Protein AF-A0A199VUZ3-F1 (afdb_monomer_lite)

InterPro domains:
  IPR000209 Peptidase S8/S53 domain [PF00082] (44-169)
  IPR023828 Peptidase S8, subtilisin, Ser-active site [PS00138] (108-118)
  IPR036852 Peptidase S8/S53 domain superfamily [G3DSA:3.40.50.200] (9-193)
  IPR036852 Peptidase S8/S53 domain superfamily [SSF52743] (38-178)
  IPR045051 Subtilisin-like protease [PTHR10795] (10-201)

pLDDT: mean 91.58, std 10.2, range [42.06, 98.75]

Radius of gyration: 22.86 Å; chains: 1; bounding box: 58×51×66 Å

Sequence (207 aa):
MNDLEQHVATTYVSFPATEISSQAAEDVLAYINSTKNPVATILPTITVTKYKPAPAVAYFSSRGPSSQTSNILKPDIAAPGVNILASWIPTSEVPVGQKPSQFNLVSGTSMACPHVAGVAATIKAWNPTWTPAAIRSAIMTSATQVNNDKDPLKTDSGSEATPYDYGAGEVNPNSALQPGLVYELGPSDYIQFLCHYGYDSYPRFVA

Organism: Ananas comosus (NCBI:txid4615)

Secondary structure (DSSP, 8-state):
--TTGGGSPPP-SSS------HHHHHHHHHHHHH-SS----PPPP---TT-SS-SEE-TTS--SS-SS-TTS-S---B---SSEEEE-PPPS-S-TTPPPPSEEEE-SHHHHHHHHHHHHHHHHHH-TT--HHHHHHHHHHT-B-B-TTSSBPEETTSPBP-HHHHTT-B--HHHHT--S------HHHHHHHHHHTT--SS-----

Structure (mmCIF, N/CA/C/O backbone):
data_AF-A0A199VUZ3-F1
#
_entry.id   AF-A0A199VUZ3-F1
#
loop_
_atom_site.group_PDB
_atom_site.id
_atom_site.type_symbol
_atom_site.label_atom_id
_atom_site.label_alt_id
_atom_site.label_comp_id
_atom_site.label_asym_id
_atom_site.label_entity_id
_atom_site.label_seq_id
_atom_site.pdbx_PDB_ins_code
_atom_site.Cartn_x
_atom_site.Cartn_y
_atom_site.Cartn_z
_atom_site.occupancy
_atom_site.B_iso_or_equiv
_atom_site.auth_seq_id
_atom_site.auth_comp_id
_atom_site.auth_asym_id
_atom_site.auth_atom_id
_atom_site.pdbx_PDB_model_num
ATOM 1 N N . MET A 1 1 ? -16.739 11.885 10.822 1.00 58.00 1 MET A N 1
ATOM 2 C CA . MET A 1 1 ? -16.206 10.596 10.362 1.00 58.00 1 MET A CA 1
ATOM 3 C C . MET A 1 1 ? -17.247 9.946 9.483 1.00 58.00 1 MET A C 1
ATOM 5 O O . MET A 1 1 ? -18.432 10.118 9.757 1.00 58.00 1 MET A O 1
ATOM 9 N N . ASN A 1 2 ? -16.819 9.325 8.390 1.00 68.75 2 ASN A N 1
ATOM 10 C CA . ASN A 1 2 ? -17.686 8.573 7.483 1.00 68.75 2 ASN A CA 1
ATOM 11 C C . ASN A 1 2 ? -17.366 7.072 7.599 1.00 68.75 2 ASN A C 1
ATOM 13 O O . ASN A 1 2 ? -16.334 6.698 8.150 1.00 68.75 2 ASN A O 1
ATOM 17 N N . ASP A 1 3 ? -18.226 6.212 7.057 1.00 81.38 3 ASP A N 1
ATOM 18 C CA . ASP A 1 3 ? -18.057 4.752 7.146 1.00 81.38 3 ASP A CA 1
ATOM 19 C C . ASP A 1 3 ? -16.778 4.231 6.452 1.00 81.38 3 ASP A C 1
ATOM 21 O O . ASP A 1 3 ? -16.405 3.078 6.643 1.00 81.38 3 ASP A O 1
ATOM 25 N N . LEU A 1 4 ? -16.079 5.065 5.672 1.00 79.19 4 LEU A N 1
ATOM 26 C CA . LEU A 1 4 ? -14.821 4.709 5.001 1.00 79.19 4 LEU A CA 1
ATOM 27 C C . LEU A 1 4 ? -13.626 4.725 5.966 1.00 79.19 4 LEU A C 1
ATOM 29 O O . LEU A 1 4 ? -12.647 4.006 5.772 1.00 79.19 4 LEU A O 1
ATOM 33 N N . GLU A 1 5 ? -13.708 5.524 7.031 1.00 80.38 5 GLU A N 1
ATOM 34 C CA . GLU A 1 5 ? -12.624 5.709 8.002 1.00 80.38 5 GLU A CA 1
ATOM 35 C C . GLU A 1 5 ? -12.507 4.540 8.989 1.00 80.38 5 GLU A C 1
ATOM 37 O O . GLU A 1 5 ? -11.434 4.317 9.542 1.00 80.38 5 GLU A O 1
ATOM 42 N N . GLN A 1 6 ? -13.555 3.719 9.127 1.00 77.19 6 GLN A N 1
ATOM 43 C CA . GLN A 1 6 ? -13.674 2.678 10.161 1.00 77.19 6 GLN A CA 1
ATOM 44 C C . GLN A 1 6 ? -12.565 1.605 10.142 1.00 77.19 6 GLN A C 1
ATOM 46 O O . GLN A 1 6 ? -12.388 0.862 11.108 1.00 77.19 6 GLN A O 1
ATOM 51 N N . HIS A 1 7 ? -11.842 1.466 9.027 1.00 81.44 7 HIS A N 1
ATOM 52 C CA . HIS A 1 7 ? -10.753 0.495 8.871 1.00 81.44 7 HIS A CA 1
ATOM 53 C C . HIS A 1 7 ? -9.372 1.082 9.186 1.00 81.44 7 HIS A C 1
ATOM 55 O O . HIS A 1 7 ? -8.388 0.341 9.250 1.00 81.44 7 HIS A O 1
ATOM 61 N N . VAL A 1 8 ? -9.285 2.395 9.392 1.00 88.06 8 VAL A N 1
ATOM 62 C CA . VAL A 1 8 ? -8.076 3.106 9.795 1.00 88.06 8 VAL A CA 1
ATOM 63 C C . VAL A 1 8 ? -8.108 3.283 11.308 1.00 88.06 8 VAL A C 1
ATOM 65 O O . VAL A 1 8 ? -9.080 3.759 11.877 1.00 88.06 8 VAL A O 1
ATOM 68 N N . ALA A 1 9 ? -7.042 2.875 11.985 1.00 86.88 9 ALA A N 1
ATOM 69 C CA . ALA A 1 9 ? -6.955 3.018 13.426 1.00 86.88 9 ALA A CA 1
ATOM 70 C C . ALA A 1 9 ? -6.756 4.491 13.815 1.00 86.88 9 ALA A C 1
ATOM 72 O O . ALA A 1 9 ? -5.762 5.113 13.433 1.00 86.88 9 ALA A O 1
ATOM 73 N N . THR A 1 10 ? -7.669 5.006 14.636 1.00 81.88 10 THR A N 1
ATOM 74 C CA . THR A 1 10 ? -7.570 6.324 15.271 1.00 81.88 10 THR A CA 1
ATOM 75 C C . THR A 1 10 ? -7.084 6.179 16.712 1.00 81.88 10 THR A C 1
ATOM 77 O O . THR A 1 10 ? -7.590 5.359 17.482 1.00 81.88 10 THR A O 1
ATOM 80 N N . THR A 1 11 ? -6.109 6.999 17.106 1.00 78.44 11 THR A N 1
ATOM 81 C CA . THR A 1 11 ? -5.604 7.033 18.485 1.00 78.44 11 THR A CA 1
ATOM 82 C C . THR A 1 11 ? -6.347 8.089 19.295 1.00 78.44 11 THR A C 1
ATOM 84 O O . THR A 1 11 ? -6.220 9.284 19.036 1.00 78.44 11 THR A O 1
ATOM 87 N N . TYR A 1 12 ? -7.063 7.653 20.331 1.00 80.19 12 TYR A N 1
ATOM 88 C CA . TYR A 1 12 ? -7.684 8.537 21.316 1.00 80.19 12 TYR A CA 1
ATOM 89 C C . TYR A 1 12 ? -6.86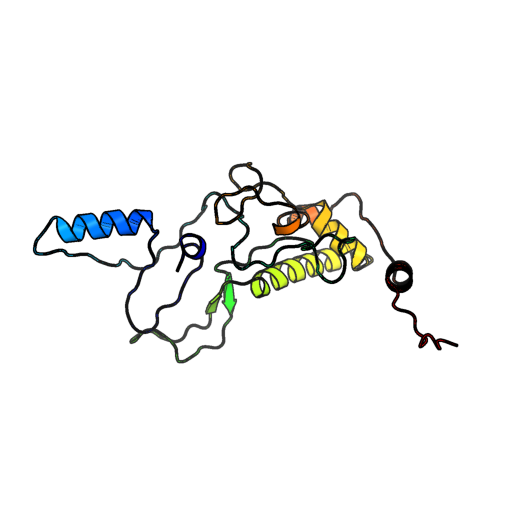7 8.539 22.609 1.00 80.19 12 TYR A C 1
ATOM 91 O O . TYR A 1 12 ? -6.722 7.517 23.276 1.00 80.19 12 TYR A O 1
ATOM 99 N N . VAL A 1 13 ? -6.305 9.700 22.951 1.00 77.44 13 VAL A N 1
ATOM 100 C CA . VAL A 1 13 ? -5.358 9.840 24.072 1.00 77.44 13 VAL A CA 1
ATOM 101 C C . VAL A 1 13 ? -6.075 10.124 25.398 1.00 77.44 13 VAL A C 1
ATOM 103 O O . VAL A 1 13 ? -5.629 9.700 26.460 1.00 77.44 13 VAL A O 1
ATOM 106 N N . SER A 1 14 ? -7.198 10.840 25.363 1.00 82.69 14 SER A N 1
ATOM 107 C CA . SER A 1 14 ? -7.802 11.423 26.569 1.00 82.69 14 SER A CA 1
ATOM 108 C C . SER A 1 14 ? -8.879 10.553 27.225 1.00 82.69 14 SER A C 1
ATOM 110 O O . SER A 1 14 ? -9.121 10.691 28.421 1.00 82.69 14 SER A O 1
ATOM 112 N N . PHE A 1 15 ? -9.543 9.680 26.464 1.00 85.69 15 PHE A N 1
ATOM 113 C CA . PHE A 1 15 ? -10.643 8.836 26.940 1.00 85.69 15 PHE A CA 1
ATOM 114 C C . PHE A 1 15 ? -10.823 7.600 26.041 1.00 85.69 15 PHE A C 1
ATOM 116 O O . PHE A 1 15 ? -10.447 7.649 24.868 1.00 85.69 15 PHE A O 1
ATOM 123 N N . PRO A 1 16 ? -11.410 6.500 26.555 1.00 87.56 16 PRO A N 1
ATOM 124 C CA . PRO A 1 16 ? -11.798 5.363 25.727 1.00 87.56 16 PRO A CA 1
ATOM 125 C C . PRO A 1 16 ? -12.853 5.772 24.697 1.00 87.56 16 PRO A C 1
ATOM 127 O O . PRO A 1 16 ? -13.885 6.338 25.056 1.00 87.56 16 PRO A O 1
ATOM 130 N N . ALA A 1 17 ? -12.607 5.456 23.430 1.00 89.25 17 ALA A N 1
ATOM 131 C CA . ALA A 1 17 ? -13.518 5.738 22.331 1.00 89.25 17 ALA A CA 1
ATOM 132 C C . ALA A 1 17 ? -13.494 4.596 21.312 1.00 89.25 17 ALA A C 1
ATOM 134 O O . ALA A 1 17 ? -12.529 3.837 21.227 1.00 89.25 17 ALA A O 1
ATOM 135 N N . THR A 1 18 ? -14.577 4.478 20.552 1.00 89.75 18 THR A N 1
ATOM 136 C CA . THR A 1 18 ? -14.705 3.551 19.431 1.00 89.75 18 THR A CA 1
ATOM 137 C C . THR A 1 18 ? -15.500 4.238 18.331 1.00 89.75 18 THR A C 1
ATOM 139 O O . THR A 1 18 ? -16.448 4.974 18.614 1.00 89.75 18 THR A O 1
ATOM 142 N N . GLU A 1 19 ? -15.081 4.030 17.090 1.00 88.81 19 GLU A N 1
ATOM 143 C CA . GLU A 1 19 ? -15.811 4.477 15.911 1.00 88.81 19 GLU A CA 1
ATOM 144 C C . GLU A 1 19 ? -16.738 3.348 15.452 1.00 88.81 19 GLU A C 1
ATOM 146 O O . GLU A 1 19 ? -16.360 2.175 15.467 1.00 88.81 19 GLU A O 1
ATOM 151 N N . ILE A 1 20 ? -17.964 3.702 15.075 1.00 90.00 20 ILE A N 1
ATOM 152 C CA . ILE A 1 20 ? -18.986 2.764 14.606 1.00 90.00 20 ILE A CA 1
ATOM 153 C C . ILE A 1 20 ? -19.537 3.248 13.267 1.00 90.00 20 ILE A C 1
ATOM 155 O O . ILE A 1 20 ? -19.542 4.450 12.998 1.00 90.00 20 ILE A O 1
ATOM 159 N N . SER A 1 21 ? -20.014 2.316 12.445 1.00 89.81 21 SER A N 1
ATOM 160 C CA . SER A 1 21 ? -20.659 2.650 11.176 1.00 89.81 21 SER A CA 1
ATOM 161 C C . SER A 1 21 ? -21.978 3.388 11.390 1.00 89.81 21 SER A C 1
ATOM 163 O O . SER A 1 21 ? -22.617 3.281 12.443 1.00 89.81 21 SER A O 1
ATOM 165 N N . SER A 1 22 ? -22.429 4.085 10.351 1.00 90.69 22 SER A N 1
ATOM 166 C CA . SER A 1 22 ? -23.717 4.780 10.334 1.00 90.69 22 SER A CA 1
ATOM 167 C C . SER A 1 22 ? -24.875 3.821 10.629 1.00 90.69 22 SER A C 1
ATOM 169 O O . SER A 1 22 ? -25.767 4.157 11.402 1.00 90.69 22 SER A O 1
ATOM 171 N N . GLN A 1 23 ? -24.812 2.588 10.113 1.00 90.62 23 GLN A N 1
ATOM 172 C CA . GLN A 1 23 ? -25.809 1.555 10.409 1.00 90.62 23 GLN A CA 1
ATOM 173 C C . GLN A 1 23 ? -25.810 1.146 11.889 1.00 90.62 23 GLN A C 1
ATOM 175 O O . GLN A 1 23 ? -26.868 1.052 12.505 1.00 90.62 23 GLN A O 1
ATOM 180 N N . ALA A 1 24 ? -24.632 0.930 12.480 1.00 93.12 24 ALA A N 1
ATOM 181 C CA . ALA A 1 24 ? -24.527 0.585 13.896 1.00 93.12 24 ALA A CA 1
ATOM 182 C C . ALA A 1 24 ? -24.964 1.750 14.803 1.00 93.12 24 ALA A C 1
ATOM 184 O O . ALA A 1 24 ? -25.476 1.527 15.899 1.00 93.12 24 ALA A O 1
ATOM 185 N N . ALA A 1 25 ? -24.795 2.998 14.354 1.00 93.81 25 ALA A N 1
ATOM 186 C CA . ALA A 1 25 ? -25.281 4.166 15.077 1.00 93.81 25 ALA A CA 1
ATOM 187 C C . ALA A 1 25 ? -26.816 4.180 15.186 1.00 93.81 25 ALA A C 1
ATOM 189 O O . ALA A 1 25 ? -27.336 4.529 16.247 1.00 93.81 25 ALA A O 1
ATOM 190 N N . GLU A 1 26 ? -27.542 3.754 14.147 1.00 95.81 26 GLU A N 1
ATOM 191 C CA . GLU A 1 26 ? -29.004 3.601 14.203 1.00 95.81 26 GLU A CA 1
ATOM 192 C C . GLU A 1 26 ? -29.424 2.582 15.272 1.00 95.81 26 GLU A C 1
ATOM 194 O O . GLU A 1 26 ? -30.307 2.873 16.084 1.00 95.81 26 GLU A O 1
ATOM 199 N N . ASP A 1 27 ? -28.738 1.437 15.340 1.00 96.44 27 ASP A N 1
ATOM 200 C CA . ASP A 1 27 ? -28.994 0.399 16.347 1.00 96.44 27 ASP A CA 1
ATOM 201 C C . ASP A 1 27 ? -28.732 0.910 17.772 1.00 96.44 27 ASP A C 1
ATOM 203 O O . ASP A 1 27 ? -29.519 0.673 18.694 1.00 96.44 27 ASP A O 1
ATOM 207 N N . VAL A 1 28 ? -27.645 1.666 17.963 1.00 96.31 28 VAL A N 1
ATOM 208 C CA . VAL A 1 28 ? -27.308 2.281 19.255 1.00 96.31 28 VAL A CA 1
ATOM 209 C C . VAL A 1 28 ? -28.356 3.320 19.661 1.00 96.31 28 VAL A C 1
ATOM 211 O O . VAL A 1 28 ? -28.785 3.333 20.817 1.00 96.31 28 VAL A O 1
ATOM 214 N N . LEU A 1 29 ? -28.812 4.167 18.735 1.00 96.69 29 LEU A N 1
ATOM 215 C CA . LEU A 1 29 ? -29.862 5.156 19.001 1.00 96.69 29 LEU A CA 1
ATOM 216 C C . LEU A 1 29 ? -31.201 4.487 19.337 1.00 96.69 29 LEU A C 1
ATOM 218 O O . LEU A 1 29 ? -31.898 4.925 20.258 1.00 96.69 29 LEU A O 1
ATOM 222 N N . ALA A 1 30 ? -31.550 3.404 18.642 1.00 97.56 30 ALA A N 1
ATOM 223 C CA . ALA A 1 30 ? -32.727 2.604 18.958 1.00 97.56 30 ALA A CA 1
ATOM 224 C C . ALA A 1 30 ? -32.626 1.987 20.364 1.00 97.56 30 ALA A C 1
ATOM 226 O O . ALA A 1 30 ? -33.577 2.075 21.146 1.00 97.56 30 ALA A O 1
ATOM 227 N N . TYR A 1 31 ? -31.460 1.441 20.729 1.00 97.50 31 TYR A N 1
ATOM 228 C CA . TYR A 1 31 ? -31.203 0.906 22.067 1.00 97.50 31 TYR A CA 1
ATOM 229 C C . TYR A 1 31 ? -31.347 1.975 23.158 1.00 97.50 31 TYR A C 1
ATOM 231 O O . TYR A 1 31 ? -32.053 1.739 24.142 1.00 97.50 31 TYR A O 1
ATOM 239 N N . ILE A 1 32 ? -30.762 3.162 22.968 1.00 97.50 32 ILE A N 1
ATOM 240 C CA . ILE A 1 32 ? -30.868 4.286 23.915 1.00 97.50 32 ILE A CA 1
ATOM 241 C C . ILE A 1 32 ? -32.335 4.648 24.184 1.00 97.50 32 ILE A C 1
ATOM 243 O O . ILE A 1 32 ? -32.705 4.884 25.331 1.00 97.50 32 ILE A O 1
ATOM 247 N N . ASN A 1 33 ? -33.186 4.632 23.155 1.00 97.69 33 ASN A N 1
ATOM 248 C CA . ASN A 1 33 ? -34.611 4.953 23.287 1.00 97.69 33 ASN A CA 1
ATOM 249 C C . ASN A 1 33 ? -35.463 3.802 23.854 1.00 97.69 33 ASN A C 1
ATOM 251 O O . ASN A 1 33 ? -36.608 4.023 24.249 1.00 97.69 33 ASN A O 1
ATOM 255 N N . SER A 1 34 ? -34.931 2.578 23.907 1.00 97.94 34 SER A N 1
ATOM 256 C CA . SER A 1 34 ? -35.669 1.387 24.353 1.00 97.94 34 SER A CA 1
ATOM 257 C C . SER A 1 34 ? -35.727 1.213 25.877 1.00 97.94 34 SER A C 1
ATOM 259 O O . SER A 1 34 ? -36.570 0.475 26.386 1.00 97.94 34 SER A O 1
ATOM 261 N N . THR A 1 35 ? -34.848 1.885 26.628 1.00 97.38 35 THR A N 1
ATOM 262 C CA . THR A 1 35 ? -34.727 1.743 28.085 1.00 97.38 35 THR A CA 1
ATOM 263 C C . THR A 1 35 ? -34.441 3.081 28.756 1.00 97.38 35 THR A C 1
ATOM 265 O O . THR A 1 35 ? -33.794 3.955 28.193 1.00 97.38 35 THR A O 1
ATOM 268 N N . LYS A 1 36 ? -34.889 3.244 30.005 1.00 97.31 36 LYS A N 1
ATOM 269 C CA . LYS A 1 36 ? -34.599 4.449 30.801 1.00 97.31 36 LYS A CA 1
ATOM 270 C C . LYS A 1 36 ? -33.162 4.496 31.331 1.00 97.31 36 LYS A C 1
ATOM 272 O O . LYS A 1 36 ? -32.710 5.567 31.714 1.00 97.31 36 LYS A O 1
ATOM 277 N N . ASN A 1 37 ? -32.471 3.355 31.373 1.00 97.38 37 ASN A N 1
ATOM 278 C CA . ASN A 1 37 ? -31.124 3.220 31.936 1.00 97.38 37 ASN A CA 1
ATOM 279 C C . ASN A 1 37 ? -30.189 2.517 30.934 1.00 97.38 37 ASN A C 1
ATOM 281 O O . ASN A 1 37 ? -29.813 1.365 31.169 1.00 97.38 37 ASN A O 1
ATOM 285 N N . PRO A 1 38 ? -29.852 3.146 29.794 1.00 96.75 38 PRO A N 1
ATOM 286 C CA . PRO A 1 38 ? -28.949 2.543 28.822 1.00 96.75 38 PRO A CA 1
ATOM 287 C C . PRO A 1 38 ? -27.534 2.442 29.403 1.00 96.75 38 PRO A C 1
ATOM 289 O O . PRO A 1 38 ? -26.980 3.415 29.912 1.00 96.75 38 PRO A O 1
ATOM 292 N N . VAL A 1 39 ? -26.942 1.252 29.313 1.00 96.94 39 VAL A N 1
ATOM 293 C CA . VAL A 1 39 ? -25.552 0.985 29.712 1.00 96.94 39 VAL A CA 1
ATOM 294 C C . VAL A 1 39 ? -24.832 0.307 28.552 1.00 96.94 39 VAL A C 1
ATOM 296 O O . VAL A 1 39 ? -25.412 -0.545 27.878 1.00 96.94 39 VAL A O 1
ATOM 299 N N . ALA A 1 40 ? -23.577 0.684 28.319 1.00 95.12 40 ALA A N 1
ATOM 300 C CA . ALA A 1 40 ? -22.698 0.083 27.322 1.00 95.12 40 ALA A CA 1
ATOM 301 C C . ALA A 1 40 ? -21.266 -0.010 27.866 1.00 95.12 40 ALA A C 1
ATOM 303 O O . ALA A 1 40 ? -20.910 0.646 28.846 1.00 95.12 40 ALA A O 1
ATOM 304 N N . THR A 1 41 ? -20.432 -0.838 27.244 1.00 95.25 41 THR A N 1
ATOM 305 C CA . THR A 1 41 ? -19.016 -0.989 27.600 1.00 95.25 41 THR A CA 1
ATOM 306 C C . THR A 1 41 ? -18.180 -0.989 26.330 1.00 95.25 41 THR A C 1
ATOM 308 O O . THR A 1 41 ? -18.452 -1.762 25.416 1.00 95.25 41 THR A O 1
ATOM 311 N N . ILE A 1 42 ? -17.157 -0.135 26.284 1.00 93.06 42 ILE A N 1
ATOM 312 C CA . ILE A 1 42 ? -16.152 -0.142 25.218 1.00 93.06 42 ILE A CA 1
ATOM 313 C C . ILE A 1 42 ? -15.069 -1.142 25.622 1.00 93.06 42 ILE A C 1
ATOM 315 O O . ILE A 1 42 ? -14.436 -0.991 26.668 1.00 93.06 42 ILE A O 1
ATOM 319 N N . LEU A 1 43 ? -14.891 -2.185 24.815 1.00 92.62 43 LEU A N 1
ATOM 320 C CA . LEU A 1 43 ? -13.887 -3.220 25.051 1.00 92.62 43 LEU A CA 1
ATOM 321 C C . LEU A 1 43 ? -12.512 -2.793 24.503 1.00 92.62 43 LEU A C 1
ATOM 323 O O . LEU A 1 43 ? -12.448 -1.940 23.616 1.00 92.62 43 LEU A O 1
ATOM 327 N N . PRO A 1 44 ? -11.406 -3.385 24.995 1.00 89.25 44 PRO A N 1
ATOM 328 C CA . PRO A 1 44 ? -10.081 -3.162 24.424 1.00 89.25 44 PRO A CA 1
ATOM 329 C C . PRO A 1 44 ? -10.015 -3.520 22.934 1.00 89.25 44 PRO A C 1
ATOM 331 O O . PRO A 1 44 ? -10.626 -4.498 22.499 1.00 89.25 44 PRO A O 1
ATOM 334 N N . THR A 1 45 ? -9.223 -2.764 22.169 1.00 88.25 45 THR A N 1
ATOM 335 C CA . THR A 1 45 ? -8.980 -3.025 20.744 1.00 88.25 45 THR A CA 1
ATOM 336 C C . THR A 1 45 ? -8.405 -4.424 20.527 1.00 88.25 45 THR A C 1
ATOM 338 O O . THR A 1 45 ? -7.460 -4.831 21.205 1.00 88.25 45 THR A O 1
ATOM 341 N N . ILE A 1 46 ? -8.945 -5.137 19.538 1.00 90.44 46 ILE A N 1
ATOM 342 C CA . ILE A 1 46 ? -8.444 -6.438 19.089 1.00 90.44 46 ILE A CA 1
ATOM 343 C C . ILE A 1 46 ? -7.974 -6.361 17.637 1.00 90.44 46 ILE A C 1
ATOM 345 O O . ILE A 1 46 ? -8.534 -5.627 16.825 1.00 90.44 46 ILE A O 1
ATOM 349 N N . THR A 1 47 ? -6.967 -7.159 17.291 1.00 90.19 47 THR A N 1
ATOM 350 C CA . THR A 1 47 ? -6.517 -7.294 15.902 1.00 90.19 47 THR A CA 1
ATOM 351 C C . THR A 1 47 ? -7.350 -8.345 15.182 1.00 90.19 47 THR A C 1
ATOM 353 O O . THR A 1 47 ? -7.342 -9.520 15.556 1.00 90.19 47 THR A O 1
ATOM 356 N N . VAL A 1 48 ? -8.017 -7.948 14.100 1.00 88.75 48 VAL A N 1
ATOM 357 C CA . VAL A 1 48 ? -8.702 -8.883 13.202 1.00 88.75 48 VAL A CA 1
ATOM 358 C C . VAL A 1 48 ? -7.701 -9.409 12.178 1.00 88.75 48 VAL A C 1
ATOM 360 O O . VAL A 1 48 ? -7.227 -8.680 11.310 1.00 88.75 48 VAL A O 1
ATOM 363 N N . THR A 1 49 ? -7.359 -10.693 12.276 1.00 88.38 49 THR A N 1
ATOM 364 C CA . THR A 1 49 ? -6.498 -11.355 11.284 1.00 88.38 49 THR A CA 1
ATOM 365 C C . THR A 1 49 ? -7.334 -11.906 10.131 1.00 88.38 49 THR A C 1
ATOM 367 O O . THR A 1 49 ? -8.489 -12.277 10.324 1.00 88.38 49 THR A O 1
ATOM 370 N N . LYS A 1 50 ? -6.746 -11.986 8.928 1.00 87.12 50 LYS A N 1
ATOM 371 C CA . LYS A 1 50 ? -7.420 -12.485 7.711 1.00 87.12 50 LYS A CA 1
ATOM 372 C C . LYS A 1 50 ? -8.686 -11.692 7.346 1.00 87.12 50 LYS A C 1
ATOM 374 O O . LYS A 1 50 ? -9.674 -12.278 6.908 1.00 87.12 50 LYS A O 1
ATOM 379 N N . TYR A 1 51 ? -8.634 -10.371 7.526 1.00 88.62 51 TYR A N 1
ATOM 380 C CA . TYR A 1 51 ? -9.693 -9.461 7.098 1.00 88.62 51 TYR A CA 1
ATOM 381 C C . TYR A 1 51 ? -10.012 -9.650 5.608 1.00 88.62 51 TYR A C 1
ATOM 383 O O . TYR A 1 51 ? -9.106 -9.868 4.800 1.00 88.62 51 TYR A O 1
ATOM 391 N N . LYS A 1 52 ? -11.296 -9.589 5.262 1.00 90.69 52 LYS A N 1
ATOM 392 C CA . LYS A 1 52 ? -11.822 -9.799 3.913 1.00 90.69 52 LYS A CA 1
ATOM 393 C C . LYS A 1 52 ? -12.869 -8.722 3.600 1.00 90.69 52 LYS A C 1
ATOM 395 O O . LYS A 1 52 ? -13.724 -8.495 4.459 1.00 90.69 52 LYS A O 1
ATOM 400 N N . PRO A 1 53 ? -12.832 -8.096 2.412 1.00 91.81 53 PRO A N 1
ATOM 401 C CA . PRO A 1 53 ? -11.812 -8.260 1.372 1.00 91.81 53 PRO A CA 1
ATOM 402 C C . PRO A 1 53 ? -10.503 -7.525 1.722 1.00 91.81 53 PRO A C 1
ATOM 404 O O . PRO A 1 53 ? -10.524 -6.425 2.267 1.00 91.81 53 PRO A O 1
ATOM 407 N N . ALA A 1 54 ? -9.350 -8.109 1.384 1.00 93.56 54 ALA A N 1
ATOM 408 C CA . ALA A 1 54 ? -8.046 -7.439 1.442 1.00 93.56 54 ALA A CA 1
ATOM 409 C C . ALA A 1 54 ? -7.116 -7.881 0.290 1.00 93.56 54 ALA A C 1
ATOM 411 O O . ALA A 1 54 ? -7.092 -9.073 -0.028 1.00 93.56 54 ALA A O 1
ATOM 412 N N . PRO A 1 55 ? -6.325 -6.970 -0.304 1.00 95.44 55 PRO A N 1
ATOM 413 C CA . PRO A 1 55 ? -6.280 -5.535 -0.008 1.00 95.44 55 PRO A CA 1
ATOM 414 C C . PRO A 1 55 ? -7.511 -4.785 -0.551 1.00 95.44 55 PRO A C 1
ATOM 416 O O . PRO A 1 55 ? -8.255 -5.291 -1.393 1.00 95.44 55 PRO A O 1
ATOM 419 N N . ALA A 1 56 ? -7.690 -3.555 -0.071 1.00 95.38 56 ALA A N 1
ATOM 420 C CA . ALA A 1 56 ? -8.620 -2.568 -0.609 1.00 95.38 56 ALA A CA 1
ATOM 421 C C . ALA A 1 56 ? -7.924 -1.198 -0.672 1.00 95.38 56 ALA A C 1
ATOM 423 O O . ALA A 1 56 ? -7.030 -0.911 0.130 1.00 95.38 56 ALA A O 1
ATOM 424 N N . VAL A 1 57 ? -8.307 -0.354 -1.630 1.00 96.81 57 VAL A N 1
ATOM 425 C CA . VAL A 1 57 ? -7.718 0.983 -1.788 1.00 96.81 57 VAL A CA 1
ATOM 426 C C . VAL A 1 57 ? -8.331 1.938 -0.763 1.00 96.81 57 VAL A C 1
ATOM 428 O O . VAL A 1 57 ? -9.520 2.241 -0.832 1.00 96.81 57 VAL A O 1
ATOM 431 N N . ALA A 1 58 ? -7.506 2.440 0.157 1.00 95.81 58 ALA A N 1
ATOM 432 C CA . ALA A 1 58 ? -7.923 3.348 1.229 1.00 95.81 58 ALA A CA 1
ATOM 433 C C . ALA A 1 58 ? -8.429 4.706 0.707 1.00 95.81 58 ALA A C 1
ATOM 435 O O . ALA A 1 58 ? -7.844 5.255 -0.234 1.00 95.81 58 ALA A O 1
ATOM 436 N N . TYR A 1 59 ? -9.444 5.293 1.349 1.00 94.50 59 TYR A N 1
ATOM 437 C CA . TYR A 1 59 ? -10.122 6.529 0.928 1.00 94.50 59 TYR A CA 1
ATOM 438 C C . TYR A 1 59 ? -9.155 7.696 0.767 1.00 94.50 59 TYR A C 1
ATOM 440 O O . TYR A 1 59 ? -9.303 8.500 -0.148 1.00 94.50 59 TYR A O 1
ATOM 448 N N . PHE A 1 60 ? -8.140 7.773 1.632 1.00 94.31 60 PHE A N 1
ATOM 449 C CA . PHE A 1 60 ? -7.152 8.848 1.621 1.00 94.31 60 PHE A CA 1
ATOM 450 C C . PHE A 1 60 ? -6.108 8.702 0.506 1.00 94.31 60 PHE A C 1
ATOM 452 O O . PHE A 1 60 ? -5.328 9.623 0.269 1.00 94.31 60 PHE A O 1
ATOM 459 N N . SER A 1 61 ? -6.022 7.535 -0.144 1.00 96.88 61 SER A N 1
ATOM 460 C CA . SER A 1 61 ? -5.056 7.302 -1.218 1.00 96.88 61 SER A CA 1
ATOM 461 C C . SER A 1 61 ? -5.393 8.192 -2.412 1.00 96.88 61 SER A C 1
ATOM 463 O O . SER A 1 61 ? -6.519 8.148 -2.902 1.00 96.88 61 SER A O 1
ATOM 465 N N . SER A 1 62 ? -4.446 8.990 -2.907 1.00 96.69 62 SER A N 1
ATOM 466 C CA . SER A 1 62 ? -4.694 9.845 -4.074 1.00 96.69 62 SER A CA 1
ATOM 467 C C . SER A 1 62 ? -4.954 9.025 -5.338 1.00 96.69 62 SER A C 1
ATOM 469 O O . SER A 1 62 ? -4.290 8.015 -5.574 1.00 96.69 62 SER A O 1
ATOM 471 N N . ARG A 1 63 ? -5.885 9.494 -6.175 1.00 96.44 63 ARG A N 1
ATOM 472 C CA . ARG A 1 63 ? -6.294 8.824 -7.419 1.00 96.44 63 ARG A CA 1
ATOM 473 C C . ARG A 1 63 ? -5.800 9.578 -8.648 1.00 96.44 63 ARG A C 1
ATOM 475 O O . ARG A 1 63 ? -5.578 10.788 -8.594 1.00 96.44 63 ARG A O 1
ATOM 482 N N . GLY A 1 64 ? -5.602 8.851 -9.741 1.00 95.81 64 GLY A N 1
ATOM 483 C CA . GLY A 1 64 ? -5.348 9.439 -11.050 1.00 95.81 64 GLY A CA 1
ATOM 484 C C . GLY A 1 64 ? -6.619 9.969 -11.730 1.00 95.81 64 GLY A C 1
ATOM 485 O O . GLY A 1 64 ? -7.711 9.867 -11.173 1.00 95.81 64 GLY A O 1
ATOM 486 N N . PRO A 1 65 ? -6.492 10.510 -12.954 1.00 95.69 65 PRO A N 1
ATOM 487 C CA . PRO A 1 65 ? -5.250 10.678 -13.714 1.00 95.69 65 PRO A CA 1
ATOM 488 C C . PRO A 1 65 ? -4.311 11.725 -13.095 1.00 95.69 65 PRO A C 1
ATOM 490 O O . PRO A 1 65 ? -4.718 12.558 -12.289 1.00 95.69 65 PRO A O 1
ATOM 493 N N . SER A 1 66 ? -3.030 11.692 -13.472 1.00 91.94 66 SER A N 1
ATOM 494 C CA . SER A 1 66 ? -2.084 12.723 -13.038 1.00 91.94 66 SER A CA 1
ATOM 495 C C . SER A 1 66 ? -2.428 14.070 -13.677 1.00 91.94 66 SER A C 1
ATOM 497 O O . SER A 1 66 ? -2.608 14.156 -14.890 1.00 91.94 66 SER A O 1
ATOM 499 N N . SER A 1 67 ? -2.436 15.140 -12.880 1.00 89.69 67 SER A N 1
ATOM 500 C CA . SER A 1 67 ? -2.577 16.511 -13.389 1.00 89.69 67 SER A CA 1
ATOM 501 C C . SER A 1 67 ? -1.379 16.968 -14.226 1.00 89.69 67 SER A C 1
ATOM 503 O O . SER A 1 67 ? -1.504 17.915 -14.996 1.00 89.69 67 SER A O 1
ATOM 505 N N . GLN A 1 68 ? -0.227 16.302 -14.087 1.00 86.38 68 GLN A N 1
ATOM 506 C CA . GLN A 1 68 ? 0.978 16.630 -14.847 1.00 86.38 68 GLN A CA 1
ATOM 507 C C . GLN A 1 68 ? 0.895 16.123 -16.280 1.00 86.38 68 GLN A C 1
ATOM 509 O O . GLN A 1 68 ? 1.359 16.804 -17.184 1.00 86.38 68 GLN A O 1
ATOM 514 N N . THR A 1 69 ? 0.319 14.937 -16.487 1.00 85.88 69 THR A N 1
ATOM 515 C CA . THR A 1 69 ? 0.107 14.345 -17.808 1.00 85.88 69 THR A CA 1
ATOM 516 C C . THR A 1 69 ? -0.958 13.255 -17.744 1.00 85.88 69 THR A C 1
ATOM 518 O O . THR A 1 69 ? -0.894 12.353 -16.910 1.00 85.88 69 THR A O 1
ATOM 521 N N . SER A 1 70 ? -1.927 13.307 -18.656 1.00 86.38 70 SER A N 1
ATOM 522 C CA . SER A 1 70 ? -2.925 12.245 -18.827 1.00 86.38 70 SER A CA 1
ATOM 523 C C . SER A 1 70 ? -2.403 11.064 -19.653 1.00 86.38 70 SER A C 1
ATOM 525 O O . SER A 1 70 ? -3.034 10.011 -19.669 1.00 86.38 70 SER A O 1
ATOM 527 N N . ASN A 1 71 ? -1.243 11.214 -20.306 1.00 88.81 71 ASN A N 1
ATOM 528 C CA . ASN A 1 71 ? -0.654 10.189 -21.173 1.00 88.81 71 ASN A CA 1
ATOM 529 C C . ASN A 1 71 ? 0.069 9.082 -20.388 1.00 88.81 71 ASN A C 1
ATOM 531 O O . ASN A 1 71 ? 0.401 8.046 -20.959 1.00 88.81 71 ASN A O 1
ATOM 535 N N . ILE A 1 72 ? 0.329 9.290 -19.092 1.00 92.81 72 ILE A N 1
ATOM 536 C CA . ILE A 1 72 ? 0.955 8.300 -18.210 1.00 92.81 72 ILE A CA 1
ATOM 537 C C . ILE A 1 72 ? 0.021 8.037 -17.034 1.00 92.81 72 ILE A C 1
ATOM 539 O O . ILE A 1 72 ? -0.281 8.928 -16.239 1.00 92.81 72 ILE A O 1
ATOM 543 N N . LEU A 1 73 ? -0.416 6.787 -16.915 1.00 95.81 73 LEU A N 1
ATOM 544 C CA . LEU A 1 73 ? -1.294 6.346 -15.843 1.00 95.81 73 LEU A CA 1
ATOM 545 C C . LEU A 1 73 ? -0.603 6.457 -14.473 1.00 95.81 73 LEU A C 1
ATOM 547 O O . LEU A 1 73 ? 0.562 6.087 -14.324 1.00 95.81 73 LEU A O 1
ATOM 551 N N . LYS A 1 74 ? -1.338 6.964 -13.476 1.00 97.19 74 LYS A N 1
ATOM 552 C CA . LYS A 1 74 ? -0.928 7.028 -12.067 1.00 97.19 74 LYS A CA 1
ATOM 553 C C . LYS A 1 74 ? -2.093 6.637 -11.147 1.00 97.19 74 LYS A C 1
ATOM 555 O O . LYS A 1 74 ? -3.227 6.964 -11.500 1.00 97.19 74 LYS A O 1
ATOM 560 N N . PRO A 1 75 ? -1.825 6.023 -9.975 1.00 97.88 75 PRO A N 1
ATOM 561 C CA . PRO A 1 75 ? -0.505 5.618 -9.463 1.00 97.88 75 PRO A CA 1
ATOM 562 C C . PRO A 1 75 ? 0.110 4.450 -10.261 1.00 97.88 75 PRO A C 1
ATOM 564 O O . PRO A 1 75 ? -0.521 3.914 -11.160 1.00 97.88 75 PRO A O 1
ATOM 567 N N . ASP A 1 76 ? 1.365 4.084 -9.979 1.00 98.19 76 ASP A N 1
ATOM 568 C CA . ASP A 1 76 ? 2.026 2.962 -10.676 1.00 98.19 76 ASP A CA 1
ATOM 569 C C . ASP A 1 76 ? 1.684 1.599 -10.056 1.00 98.19 76 ASP A C 1
ATOM 571 O O . ASP A 1 76 ? 1.554 0.604 -10.767 1.00 98.19 76 ASP A O 1
ATOM 575 N N . ILE A 1 77 ? 1.589 1.548 -8.726 1.00 98.69 77 ILE A N 1
ATOM 576 C CA . ILE A 1 77 ? 1.475 0.324 -7.930 1.00 98.69 77 ILE A CA 1
ATOM 577 C C . ILE A 1 77 ? 0.832 0.651 -6.574 1.00 98.69 77 ILE A C 1
ATOM 579 O O . ILE A 1 77 ? 1.022 1.753 -6.051 1.00 98.69 77 ILE A O 1
ATOM 583 N N . ALA A 1 78 ? 0.119 -0.308 -5.990 1.00 98.50 78 ALA A N 1
ATOM 584 C CA . ALA A 1 78 ? -0.374 -0.275 -4.619 1.00 98.50 78 ALA A CA 1
ATOM 585 C C . ALA A 1 78 ? 0.480 -1.160 -3.694 1.00 98.50 78 ALA A C 1
ATOM 587 O O . ALA A 1 78 ? 1.078 -2.151 -4.114 1.00 98.50 78 ALA A O 1
ATOM 588 N N . ALA A 1 79 ? 0.535 -0.806 -2.412 1.00 98.56 79 ALA A N 1
ATOM 589 C CA . ALA A 1 79 ? 1.217 -1.580 -1.378 1.00 98.56 79 ALA A CA 1
ATOM 590 C C . ALA A 1 79 ? 0.575 -1.327 -0.002 1.00 98.56 79 ALA A C 1
ATOM 592 O O . ALA A 1 79 ? -0.159 -0.342 0.147 1.00 98.56 79 ALA A O 1
ATOM 593 N N . PRO A 1 80 ? 0.860 -2.164 1.014 1.00 97.88 80 PRO A N 1
ATOM 594 C CA . PRO A 1 80 ? 0.320 -1.987 2.358 1.00 97.88 80 PRO A CA 1
ATOM 595 C C . PRO A 1 80 ? 0.673 -0.622 2.960 1.00 97.88 80 PRO A C 1
ATOM 597 O O . PRO A 1 80 ? 1.842 -0.292 3.157 1.00 97.88 80 PRO A O 1
ATOM 600 N N . GLY A 1 81 ? -0.353 0.171 3.271 1.00 97.44 81 GLY A N 1
ATOM 601 C CA . GLY A 1 81 ? -0.200 1.512 3.843 1.00 97.44 81 GLY A CA 1
ATOM 602 C C . GLY A 1 81 ? -1.216 1.860 4.927 1.00 97.44 81 GLY A C 1
ATOM 603 O O . GLY A 1 81 ? -1.222 2.991 5.390 1.00 97.44 81 GLY A O 1
ATOM 604 N N . VAL A 1 82 ? -2.078 0.927 5.333 1.00 95.81 82 VAL A N 1
ATOM 605 C CA . VAL A 1 82 ? -3.077 1.134 6.392 1.00 95.81 82 VAL A CA 1
ATOM 606 C C . VAL A 1 82 ? -2.654 0.347 7.625 1.00 95.81 82 VAL A C 1
ATOM 608 O O . VAL A 1 82 ? -2.328 -0.833 7.514 1.00 95.81 82 VAL A O 1
ATOM 611 N N . ASN A 1 83 ? -2.678 0.995 8.789 1.00 94.75 83 ASN A N 1
ATOM 612 C CA . ASN A 1 83 ? -2.384 0.412 10.098 1.00 94.75 83 ASN A CA 1
ATOM 613 C C . ASN A 1 83 ? -1.012 -0.277 10.147 1.00 94.75 83 ASN A C 1
ATOM 615 O O . ASN A 1 83 ? -0.873 -1.395 10.643 1.00 94.75 83 ASN A O 1
ATOM 619 N N . ILE A 1 84 ? 0.014 0.390 9.614 1.00 96.69 84 ILE A N 1
ATOM 620 C CA . ILE A 1 84 ? 1.374 -0.144 9.583 1.00 96.69 84 ILE A CA 1
ATOM 621 C C . ILE A 1 84 ? 2.059 0.153 10.914 1.00 96.69 84 ILE A C 1
ATOM 623 O O . ILE A 1 84 ? 2.226 1.312 11.297 1.00 96.69 84 ILE A O 1
ATOM 627 N N . LEU A 1 85 ? 2.473 -0.908 11.607 1.00 95.44 85 LEU A N 1
ATOM 628 C CA . LEU A 1 85 ? 3.287 -0.827 12.815 1.00 95.44 85 LEU A CA 1
ATOM 629 C C . LEU A 1 85 ? 4.758 -0.625 12.434 1.00 95.44 85 LEU A C 1
ATOM 631 O O . LEU A 1 85 ? 5.348 -1.476 11.770 1.00 95.44 85 LEU A O 1
ATOM 635 N N . ALA A 1 86 ? 5.364 0.468 12.886 1.00 96.75 86 ALA A N 1
ATOM 636 C CA . ALA A 1 86 ? 6.774 0.762 12.644 1.00 96.75 86 ALA A CA 1
ATOM 637 C C . ALA A 1 86 ? 7.430 1.427 13.859 1.00 96.75 86 ALA A C 1
ATOM 639 O O . ALA A 1 86 ? 6.752 1.844 14.798 1.00 96.75 86 ALA A O 1
ATOM 640 N N . SER A 1 87 ? 8.763 1.514 13.847 1.00 96.56 87 SER A N 1
ATOM 641 C CA . SER A 1 87 ? 9.531 2.202 14.889 1.00 96.56 87 SER A CA 1
ATOM 642 C C . SER A 1 87 ? 9.132 3.672 14.996 1.00 96.56 87 SER A C 1
ATOM 644 O O . SER A 1 87 ? 8.955 4.345 13.979 1.00 96.56 87 SER A O 1
ATOM 646 N N . TRP A 1 88 ? 9.069 4.184 16.219 1.00 94.44 88 TRP A N 1
ATOM 647 C CA . TRP A 1 88 ? 8.670 5.552 16.509 1.00 94.44 88 TRP A CA 1
ATOM 648 C C . TRP A 1 88 ? 9.495 6.134 17.651 1.00 94.44 88 TRP A C 1
ATOM 650 O O . TRP A 1 88 ? 9.909 5.419 18.565 1.00 94.44 88 TRP A O 1
ATOM 660 N N . ILE A 1 89 ? 9.724 7.446 17.604 1.00 93.81 89 ILE A N 1
ATOM 661 C CA . ILE A 1 89 ? 10.341 8.161 18.721 1.00 93.81 89 ILE A CA 1
ATOM 662 C C . ILE A 1 89 ? 9.278 8.281 19.820 1.00 93.81 89 ILE A C 1
ATOM 664 O O . ILE A 1 89 ? 8.233 8.875 19.556 1.00 93.81 89 ILE A O 1
ATOM 668 N N . PRO A 1 90 ? 9.502 7.745 21.033 1.00 90.50 90 PRO A N 1
ATOM 669 C CA . PRO A 1 90 ? 8.485 7.784 22.076 1.00 90.50 90 PRO A CA 1
ATOM 670 C C . PRO A 1 90 ? 8.097 9.227 22.423 1.00 90.50 90 PRO A C 1
ATOM 672 O O . PRO A 1 90 ? 8.957 10.033 22.781 1.00 90.50 90 PRO A O 1
ATOM 675 N N . THR A 1 91 ? 6.808 9.552 22.325 1.00 84.75 91 THR A N 1
ATOM 676 C CA . THR A 1 91 ? 6.264 10.871 22.681 1.00 84.75 91 THR A CA 1
ATOM 677 C C . THR A 1 91 ? 5.540 10.808 24.024 1.00 84.75 91 THR A C 1
ATOM 679 O O . THR A 1 91 ? 5.150 9.738 24.490 1.00 84.75 91 THR A O 1
ATOM 682 N N . SER A 1 92 ? 5.338 11.961 24.663 1.00 79.00 92 SER A N 1
ATOM 683 C CA . SER A 1 92 ? 4.521 12.067 25.881 1.00 79.00 92 SER A CA 1
ATOM 684 C C . SER A 1 92 ? 3.012 11.986 25.613 1.00 79.00 92 SER A C 1
ATOM 686 O O . SER A 1 92 ? 2.227 12.005 26.556 1.00 79.00 92 SER A O 1
ATOM 688 N N . GLU A 1 93 ? 2.596 11.905 24.347 1.00 80.75 93 GLU A N 1
ATOM 689 C CA . GLU A 1 93 ? 1.195 11.843 23.920 1.00 80.75 93 GLU A CA 1
ATOM 690 C C . GLU A 1 93 ? 0.669 10.404 23.995 1.00 80.75 93 GLU A C 1
ATOM 692 O O . GLU A 1 93 ? 0.379 9.764 22.987 1.00 80.75 93 GLU A O 1
ATOM 697 N N . VAL A 1 94 ? 0.574 9.877 25.214 1.00 82.38 94 VAL A N 1
ATOM 698 C CA . VAL A 1 94 ? 0.030 8.542 25.486 1.00 82.38 94 VAL A CA 1
ATOM 699 C C . VAL A 1 94 ? -1.147 8.603 26.452 1.00 82.38 94 VAL A C 1
ATOM 701 O O . VAL A 1 94 ? -1.225 9.540 27.252 1.00 82.38 94 VAL A O 1
ATOM 704 N N . PRO A 1 95 ? -2.068 7.620 26.405 1.00 80.88 95 PRO A N 1
ATOM 705 C CA . PRO A 1 95 ? -3.174 7.564 27.346 1.00 80.88 95 PRO A CA 1
ATOM 706 C C . PRO A 1 95 ? -2.705 7.635 28.799 1.00 80.88 95 PRO A C 1
ATOM 708 O O . PRO A 1 95 ? -1.654 7.094 29.156 1.00 80.88 95 PRO A O 1
ATOM 711 N N . VAL A 1 96 ? -3.501 8.287 29.650 1.00 80.19 96 VAL A N 1
ATOM 712 C CA . VAL A 1 96 ? -3.182 8.451 31.076 1.00 80.19 96 VAL A CA 1
ATOM 713 C C . VAL A 1 96 ? -2.900 7.083 31.706 1.00 80.19 96 VAL A C 1
ATOM 715 O O . VAL A 1 96 ? -3.707 6.162 31.614 1.00 80.19 96 VAL A O 1
ATOM 718 N N . GLY A 1 97 ? -1.736 6.949 32.347 1.00 82.00 97 GLY A N 1
ATOM 719 C CA . GLY A 1 97 ? -1.299 5.699 32.976 1.00 82.00 97 GLY A CA 1
ATOM 720 C C . GLY A 1 97 ? -0.584 4.714 32.043 1.00 82.00 97 GLY A C 1
ATOM 721 O O . GLY A 1 97 ? -0.140 3.668 32.514 1.00 82.00 97 GLY A O 1
ATOM 722 N N . GLN A 1 98 ? -0.420 5.034 30.755 1.00 83.94 98 GLN A N 1
ATOM 723 C CA . GLN A 1 98 ? 0.387 4.245 29.823 1.00 83.94 98 GLN A CA 1
ATOM 724 C C . GLN A 1 98 ? 1.791 4.827 29.636 1.00 83.94 98 GLN A C 1
ATOM 726 O O . GLN A 1 98 ? 2.057 5.996 29.913 1.00 83.94 98 GLN A O 1
ATOM 731 N N . LYS A 1 99 ? 2.718 3.975 29.184 1.00 87.06 99 LYS A N 1
ATOM 732 C CA . LYS A 1 99 ? 4.092 4.371 28.867 1.00 87.06 99 LYS A CA 1
ATOM 733 C C . LYS A 1 99 ? 4.224 4.669 27.369 1.00 87.06 99 LYS A C 1
ATOM 735 O O . LYS A 1 99 ? 3.619 3.951 26.573 1.00 87.06 99 LYS A O 1
ATOM 740 N N . PRO A 1 100 ? 5.055 5.652 26.982 1.00 88.75 100 PRO A N 1
ATOM 741 C CA . PRO A 1 100 ? 5.452 5.864 25.593 1.00 88.75 100 PRO A CA 1
ATOM 742 C C . PRO A 1 100 ? 5.957 4.577 24.929 1.00 88.75 100 PRO A C 1
ATOM 744 O O . PRO A 1 100 ? 6.765 3.849 25.509 1.00 88.75 100 PRO A O 1
ATOM 747 N N . SER A 1 101 ? 5.488 4.307 23.710 1.00 89.81 101 SER A N 1
ATOM 748 C CA . SER A 1 101 ? 5.894 3.148 22.908 1.00 89.81 101 SER A CA 1
ATOM 749 C C . SER A 1 101 ? 7.035 3.513 21.954 1.00 89.81 101 SER A C 1
ATOM 751 O O . SER A 1 101 ? 7.073 4.613 21.408 1.00 89.81 101 SER A O 1
ATOM 753 N N . GLN A 1 102 ? 7.950 2.568 21.718 1.00 94.19 102 GLN A N 1
ATOM 754 C CA . GLN A 1 102 ? 8.980 2.661 20.667 1.00 94.19 102 GLN A CA 1
ATOM 755 C C . GLN A 1 102 ? 8.442 2.301 19.276 1.00 94.19 102 GLN A C 1
ATOM 757 O O . GLN A 1 102 ? 9.188 2.285 18.298 1.00 94.19 102 GLN A O 1
ATOM 762 N N . PHE A 1 103 ? 7.153 1.985 19.192 1.00 92.88 103 PHE A N 1
ATOM 763 C CA . PHE A 1 103 ? 6.446 1.665 17.966 1.00 92.88 103 PHE A CA 1
ATOM 764 C C . PHE A 1 103 ? 5.155 2.463 17.887 1.00 92.88 103 PHE A C 1
ATOM 766 O O . PHE A 1 103 ? 4.512 2.712 18.909 1.00 92.88 103 PHE A O 1
ATOM 773 N N . ASN A 1 104 ? 4.760 2.807 16.671 1.00 91.25 104 ASN A N 1
ATOM 774 C CA . ASN A 1 104 ? 3.501 3.472 16.395 1.00 91.25 104 ASN A CA 1
ATOM 775 C C . ASN A 1 104 ? 2.807 2.803 15.211 1.00 91.25 104 ASN A C 1
ATOM 777 O O . ASN A 1 104 ? 3.462 2.217 14.346 1.00 91.25 104 ASN A O 1
ATOM 781 N N . LEU A 1 105 ? 1.483 2.881 15.203 1.00 91.62 105 LEU A N 1
ATOM 782 C CA . LEU A 1 105 ? 0.630 2.345 14.159 1.00 91.62 105 LEU A CA 1
ATOM 783 C C . LEU A 1 105 ? 0.076 3.527 13.365 1.00 91.62 105 LEU A C 1
ATOM 785 O O . LEU A 1 105 ? -0.681 4.332 13.901 1.00 91.62 105 LEU A O 1
ATOM 789 N N . VAL A 1 106 ? 0.495 3.662 12.110 1.00 93.50 106 VAL A N 1
ATOM 790 C CA . VAL A 1 106 ? 0.159 4.827 11.280 1.00 93.50 106 VAL A CA 1
ATOM 791 C C . VAL A 1 106 ? -0.327 4.367 9.911 1.00 93.50 106 VAL A C 1
ATOM 793 O O . VAL A 1 106 ? 0.087 3.324 9.400 1.00 93.50 106 VAL A O 1
ATOM 796 N N . SER A 1 107 ? -1.214 5.161 9.321 1.00 95.56 107 SER A N 1
ATOM 797 C CA . SER A 1 107 ? -1.752 4.947 7.981 1.00 95.56 107 SER A CA 1
ATOM 798 C C . SER A 1 107 ? -1.336 6.075 7.045 1.00 95.56 107 SER A C 1
ATOM 800 O O . SER A 1 107 ? -1.269 7.236 7.441 1.00 95.56 107 SER A O 1
ATOM 802 N N . GLY A 1 108 ? -1.062 5.737 5.791 1.00 96.56 108 GLY A N 1
ATOM 803 C CA . GLY A 1 108 ? -0.722 6.690 4.748 1.00 96.56 108 GLY A CA 1
ATOM 804 C C . GLY A 1 108 ? -0.025 6.040 3.559 1.00 96.56 108 GLY A C 1
ATOM 805 O O . GLY A 1 108 ? 0.617 4.994 3.662 1.00 96.56 108 GLY A O 1
ATOM 806 N N . THR A 1 109 ? -0.060 6.719 2.414 1.00 97.38 109 THR A N 1
ATOM 807 C CA . THR A 1 109 ? 0.794 6.368 1.266 1.00 97.38 109 THR A CA 1
ATOM 808 C C . THR A 1 109 ? 2.283 6.495 1.611 1.00 97.38 109 THR A C 1
ATOM 810 O O . THR A 1 109 ? 3.103 5.751 1.073 1.00 97.38 109 THR A O 1
ATOM 813 N N . SER A 1 110 ? 2.628 7.340 2.590 1.00 97.50 110 SER A N 1
ATOM 814 C CA . SER A 1 110 ? 3.951 7.400 3.225 1.00 97.50 110 SER A CA 1
ATOM 815 C C . SER A 1 110 ? 4.404 6.068 3.830 1.00 97.50 110 SER A C 1
ATOM 817 O O . SER A 1 110 ? 5.605 5.842 3.923 1.00 97.50 110 SER A O 1
ATOM 819 N N . MET A 1 111 ? 3.478 5.182 4.215 1.00 98.12 111 MET A N 1
ATOM 820 C CA . MET A 1 111 ? 3.777 3.841 4.728 1.00 98.12 111 MET A CA 1
ATOM 821 C C . MET A 1 111 ? 3.789 2.789 3.608 1.00 98.12 111 MET A C 1
ATOM 823 O O . MET A 1 111 ? 4.547 1.825 3.685 1.00 98.12 111 MET A O 1
ATOM 827 N N . ALA A 1 112 ? 3.035 2.999 2.526 1.00 98.50 112 ALA A N 1
ATOM 828 C CA . ALA A 1 112 ? 3.104 2.157 1.327 1.00 98.50 112 ALA A CA 1
ATOM 829 C C . ALA A 1 112 ? 4.431 2.332 0.560 1.00 98.50 112 ALA A C 1
ATOM 831 O O . ALA A 1 112 ? 5.039 1.355 0.123 1.00 98.50 112 ALA A O 1
ATOM 832 N N . CYS A 1 113 ? 4.919 3.570 0.440 1.00 98.44 113 CYS A N 1
ATOM 833 C CA . CYS A 1 113 ? 6.170 3.908 -0.246 1.00 98.44 113 CYS A CA 1
ATOM 834 C C . CYS A 1 113 ? 7.393 3.078 0.219 1.00 98.44 113 CYS A C 1
ATOM 836 O O . CYS A 1 113 ? 8.033 2.455 -0.633 1.00 98.44 113 CYS A O 1
ATOM 838 N N . PRO A 1 114 ? 7.723 2.985 1.526 1.00 98.50 114 PRO A N 1
ATOM 839 C CA . PRO A 1 114 ? 8.873 2.209 1.988 1.00 98.50 114 PRO A CA 1
ATOM 840 C C . PRO A 1 114 ? 8.733 0.700 1.747 1.00 98.50 114 PRO A C 1
ATOM 842 O O . PRO A 1 114 ? 9.752 0.043 1.547 1.00 98.50 114 PRO A O 1
ATOM 845 N N . HIS A 1 115 ? 7.514 0.144 1.689 1.00 98.69 115 HIS A N 1
ATOM 846 C CA . HIS A 1 115 ? 7.323 -1.255 1.286 1.00 98.69 115 HIS A CA 1
ATOM 847 C C . HIS A 1 115 ? 7.773 -1.475 -0.163 1.00 98.69 115 HIS A C 1
ATOM 849 O O . HIS A 1 115 ? 8.568 -2.374 -0.433 1.00 98.69 115 HIS A O 1
ATOM 855 N N . VAL A 1 116 ? 7.327 -0.620 -1.091 1.00 98.75 116 VAL A N 1
ATOM 856 C CA . VAL A 1 116 ? 7.735 -0.701 -2.504 1.00 98.75 116 VAL A CA 1
ATOM 857 C C . VAL A 1 116 ? 9.237 -0.446 -2.656 1.00 98.75 116 VAL A C 1
ATOM 859 O O . VAL A 1 116 ? 9.900 -1.151 -3.414 1.00 98.75 116 VAL A O 1
ATOM 862 N N . ALA A 1 117 ? 9.797 0.509 -1.908 1.00 98.69 117 ALA A N 1
ATOM 863 C CA . ALA A 1 117 ? 11.235 0.777 -1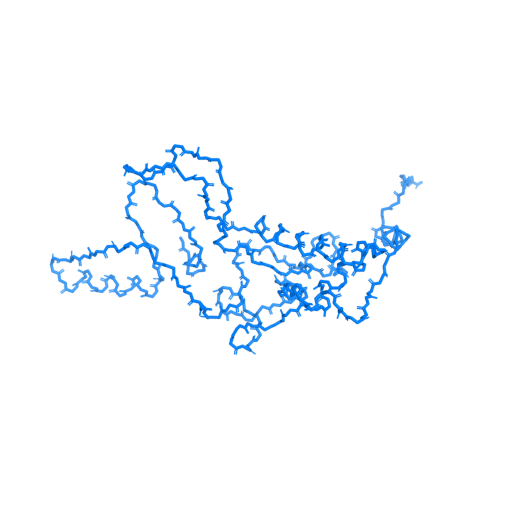.907 1.00 98.69 117 ALA A CA 1
ATOM 864 C C . ALA A 1 117 ? 12.050 -0.437 -1.427 1.00 98.69 117 ALA A C 1
ATOM 866 O O . ALA A 1 117 ? 13.066 -0.770 -2.036 1.00 98.69 117 ALA A O 1
ATOM 867 N N . GLY A 1 118 ? 11.583 -1.133 -0.385 1.00 98.62 118 GLY A N 1
ATOM 868 C CA . GLY A 1 118 ? 12.180 -2.382 0.088 1.00 98.62 118 GLY A CA 1
ATOM 869 C C . GLY A 1 118 ? 12.177 -3.467 -0.988 1.00 98.62 118 GLY A C 1
ATOM 870 O O . GLY A 1 118 ? 13.220 -4.053 -1.267 1.00 98.62 118 GLY A O 1
ATOM 871 N N . VAL A 1 119 ? 11.041 -3.667 -1.665 1.00 98.62 119 VAL A N 1
ATOM 872 C CA . VAL A 1 119 ? 10.928 -4.619 -2.785 1.00 98.62 119 VAL A CA 1
ATOM 873 C C . VAL A 1 119 ? 11.880 -4.251 -3.925 1.00 98.62 119 VAL A C 1
ATOM 875 O O . VAL A 1 119 ? 12.618 -5.107 -4.409 1.00 98.62 119 VAL A O 1
ATOM 878 N N . ALA A 1 120 ? 11.926 -2.978 -4.322 1.00 98.75 120 ALA A N 1
ATOM 879 C CA . ALA A 1 120 ? 12.831 -2.498 -5.363 1.00 98.75 120 ALA A CA 1
ATOM 880 C C . ALA A 1 120 ? 14.308 -2.740 -5.002 1.00 98.75 120 ALA A C 1
ATOM 882 O O . ALA A 1 120 ? 15.086 -3.185 -5.849 1.00 98.75 120 ALA A O 1
ATOM 883 N N . ALA A 1 121 ? 14.690 -2.505 -3.743 1.00 98.62 121 ALA A N 1
ATOM 884 C CA . ALA A 1 121 ? 16.035 -2.783 -3.248 1.00 98.62 121 ALA A CA 1
ATOM 885 C C . ALA A 1 121 ? 16.359 -4.286 -3.278 1.00 98.62 121 ALA A C 1
ATOM 887 O O . ALA A 1 121 ? 17.445 -4.666 -3.717 1.00 98.62 121 ALA A O 1
ATOM 888 N N . THR A 1 122 ? 15.419 -5.150 -2.882 1.00 98.31 122 THR A N 1
ATOM 889 C CA . THR A 1 122 ? 15.582 -6.609 -2.970 1.00 98.31 122 THR A CA 1
ATOM 890 C C . THR A 1 122 ? 15.760 -7.072 -4.417 1.00 98.31 122 THR A C 1
ATOM 892 O O . THR A 1 122 ? 16.671 -7.849 -4.698 1.00 98.31 122 THR A O 1
ATOM 895 N N . ILE A 1 123 ? 14.959 -6.556 -5.355 1.00 98.31 123 ILE A N 1
ATOM 896 C CA . ILE A 1 123 ? 15.102 -6.872 -6.784 1.00 98.31 123 ILE A CA 1
ATOM 897 C C . ILE A 1 123 ? 16.464 -6.402 -7.300 1.00 98.31 123 ILE A C 1
ATOM 899 O O . ILE A 1 123 ? 17.128 -7.158 -8.005 1.00 98.31 123 ILE A O 1
ATOM 903 N N . LYS A 1 124 ? 16.918 -5.196 -6.927 1.00 98.25 124 LYS A N 1
ATOM 904 C CA . LYS A 1 124 ? 18.245 -4.684 -7.308 1.00 98.25 124 LYS A CA 1
ATOM 905 C C . LYS A 1 124 ? 19.377 -5.546 -6.755 1.00 98.25 124 LYS A C 1
ATOM 907 O O . LYS A 1 124 ? 20.368 -5.749 -7.449 1.00 98.25 124 LYS A O 1
ATOM 912 N N . ALA A 1 125 ? 19.243 -6.050 -5.530 1.00 98.06 125 ALA A N 1
ATOM 913 C CA . ALA A 1 125 ? 20.229 -6.946 -4.933 1.00 98.06 125 ALA A CA 1
ATOM 914 C C . ALA A 1 125 ? 20.308 -8.288 -5.681 1.00 98.06 125 ALA A C 1
ATOM 916 O O . ALA A 1 125 ? 21.404 -8.803 -5.889 1.00 98.06 125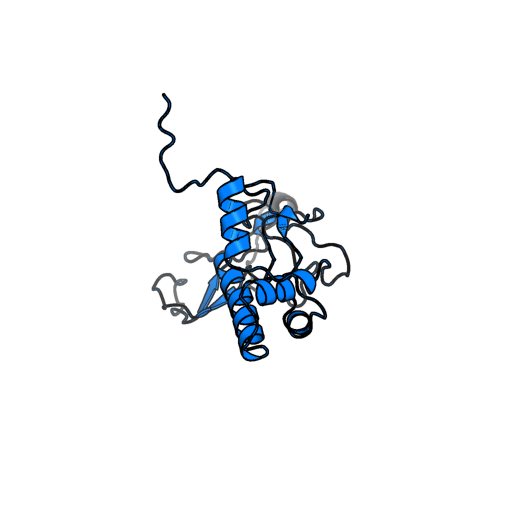 ALA A O 1
ATOM 917 N N . TRP A 1 126 ? 19.168 -8.828 -6.124 1.00 96.69 126 TRP A N 1
ATOM 918 C CA . TRP A 1 126 ? 19.120 -10.069 -6.904 1.00 96.69 126 TRP A CA 1
ATOM 919 C C . TRP A 1 126 ? 19.574 -9.862 -8.357 1.00 96.69 126 TRP A C 1
ATOM 921 O O . TRP A 1 126 ? 20.268 -10.704 -8.922 1.00 96.69 126 TRP A O 1
ATOM 931 N N . ASN A 1 127 ? 19.249 -8.714 -8.951 1.00 96.38 127 ASN A N 1
ATOM 932 C CA . ASN A 1 127 ? 19.583 -8.359 -10.328 1.00 96.38 127 ASN A CA 1
ATOM 933 C C . ASN A 1 127 ? 20.426 -7.064 -10.379 1.00 96.38 127 ASN A C 1
ATOM 935 O O . ASN A 1 127 ? 19.920 -6.006 -10.771 1.00 96.38 127 ASN A O 1
ATOM 939 N N . PRO A 1 128 ? 21.728 -7.105 -10.020 1.00 97.81 128 PRO A N 1
ATOM 940 C CA . PRO A 1 128 ? 22.551 -5.901 -9.867 1.00 97.81 128 PRO A CA 1
ATOM 941 C C . PRO A 1 128 ? 22.698 -5.056 -11.133 1.00 97.81 128 PRO A C 1
ATOM 943 O O . PRO A 1 128 ? 22.944 -3.854 -11.043 1.00 97.81 128 PRO A O 1
ATOM 946 N N . THR A 1 129 ? 22.533 -5.649 -12.314 1.00 97.19 129 THR A N 1
ATOM 947 C CA . THR A 1 129 ? 22.648 -4.962 -13.608 1.00 97.19 129 THR A CA 1
ATOM 948 C C . THR A 1 129 ? 21.356 -4.285 -14.055 1.00 97.19 129 THR A C 1
ATOM 950 O O . THR A 1 129 ? 21.403 -3.459 -14.962 1.00 97.19 129 THR A O 1
ATOM 953 N N . TRP A 1 130 ? 20.215 -4.584 -13.427 1.00 97.56 130 TRP A N 1
ATOM 954 C CA . TRP A 1 130 ? 18.937 -4.009 -13.837 1.00 97.56 130 TRP A CA 1
ATOM 955 C C . TRP A 1 130 ? 18.884 -2.507 -13.585 1.00 97.56 130 TRP A C 1
ATOM 957 O O . TRP A 1 130 ? 19.346 -1.997 -12.554 1.00 97.56 130 TRP A O 1
ATOM 967 N N . THR A 1 131 ? 18.300 -1.800 -14.542 1.00 97.88 131 THR A N 1
ATOM 968 C CA . THR A 1 131 ? 18.044 -0.367 -14.450 1.00 97.88 131 THR A CA 1
ATOM 969 C C . THR A 1 131 ? 16.873 -0.093 -13.489 1.00 97.88 131 THR A C 1
ATOM 971 O O . THR A 1 131 ? 16.101 -1.000 -13.152 1.00 97.88 131 THR A O 1
ATOM 974 N N . PRO A 1 132 ? 16.670 1.168 -13.068 1.00 97.94 132 PRO A N 1
ATOM 975 C CA . PRO A 1 132 ? 15.450 1.557 -12.364 1.00 97.94 132 PRO A CA 1
ATOM 976 C C . PRO A 1 132 ? 14.165 1.263 -13.158 1.00 97.94 132 PRO A C 1
ATOM 978 O O . PRO A 1 132 ? 13.155 0.898 -12.557 1.00 97.94 132 PRO A O 1
ATOM 981 N N . ALA A 1 133 ? 14.196 1.387 -14.491 1.00 98.06 133 ALA A N 1
ATOM 982 C CA . ALA A 1 133 ? 13.043 1.118 -15.348 1.00 98.06 133 ALA A CA 1
ATOM 983 C C . ALA A 1 133 ? 12.705 -0.379 -15.392 1.00 98.06 133 ALA A C 1
ATOM 985 O O . ALA A 1 133 ? 11.543 -0.730 -15.190 1.00 98.06 133 ALA A O 1
ATOM 986 N N . ALA A 1 134 ? 13.705 -1.259 -15.520 1.00 98.38 134 ALA A N 1
ATOM 987 C CA . ALA A 1 134 ? 13.516 -2.705 -15.418 1.00 98.38 134 ALA A CA 1
ATOM 988 C C . ALA A 1 134 ? 12.944 -3.120 -14.056 1.00 98.38 134 ALA A C 1
ATOM 990 O O . ALA A 1 134 ? 12.006 -3.911 -14.001 1.00 98.38 134 ALA A O 1
ATOM 991 N N . ILE A 1 135 ? 13.446 -2.545 -12.956 1.00 98.62 135 ILE A N 1
ATOM 992 C CA . ILE A 1 135 ? 12.935 -2.833 -11.605 1.00 98.62 135 ILE A CA 1
ATOM 993 C C . ILE A 1 135 ? 11.483 -2.371 -11.458 1.00 98.62 135 ILE A C 1
ATOM 995 O O . ILE A 1 135 ? 10.641 -3.135 -10.986 1.00 98.62 135 ILE A O 1
ATOM 999 N N . ARG A 1 136 ? 11.163 -1.146 -11.896 1.00 98.44 136 ARG A N 1
ATOM 1000 C CA . ARG A 1 136 ? 9.781 -0.643 -11.906 1.00 98.44 136 ARG A CA 1
ATOM 1001 C C . ARG A 1 136 ? 8.879 -1.534 -12.760 1.00 98.44 136 ARG A C 1
ATOM 1003 O O . ARG A 1 136 ? 7.790 -1.885 -12.316 1.00 98.44 136 ARG A O 1
ATOM 1010 N N . SER A 1 137 ? 9.331 -1.930 -13.949 1.00 98.62 137 SER A N 1
ATOM 1011 C CA . SER A 1 137 ? 8.588 -2.828 -14.834 1.00 98.62 137 SER A CA 1
ATOM 1012 C C . SER A 1 137 ? 8.322 -4.174 -14.173 1.00 98.62 137 SER A C 1
ATOM 1014 O O . SER A 1 137 ? 7.197 -4.660 -14.238 1.00 98.62 137 SER A O 1
ATOM 1016 N N . ALA A 1 138 ? 9.326 -4.775 -13.536 1.00 98.56 1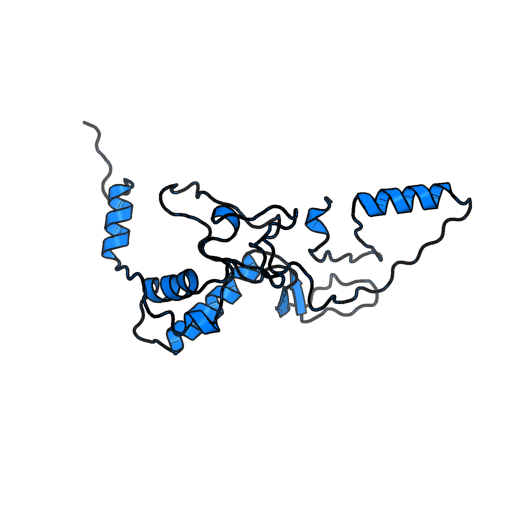38 ALA A N 1
ATOM 1017 C CA . ALA A 1 138 ? 9.180 -6.050 -12.849 1.00 98.56 138 ALA A CA 1
ATOM 1018 C C . ALA A 1 138 ? 8.113 -5.974 -11.751 1.00 98.56 138 ALA A C 1
ATOM 1020 O O . ALA A 1 138 ? 7.211 -6.800 -11.725 1.00 98.56 138 ALA A O 1
ATOM 1021 N N . ILE A 1 139 ? 8.156 -4.924 -10.922 1.00 98.75 139 ILE A N 1
ATOM 1022 C CA . ILE A 1 139 ? 7.166 -4.674 -9.862 1.00 98.75 139 ILE A CA 1
ATOM 1023 C C . ILE A 1 139 ? 5.751 -4.525 -10.433 1.00 98.75 139 ILE A C 1
ATOM 1025 O O . ILE A 1 139 ? 4.806 -5.091 -9.889 1.00 98.75 139 ILE A O 1
ATOM 1029 N N . MET A 1 140 ? 5.594 -3.750 -11.510 1.00 98.75 140 MET A N 1
ATOM 1030 C CA . MET A 1 140 ? 4.281 -3.462 -12.093 1.00 98.75 140 MET A CA 1
ATOM 1031 C C . MET A 1 140 ? 3.692 -4.678 -12.814 1.00 98.75 140 MET A C 1
ATOM 1033 O O . MET A 1 140 ? 2.546 -5.043 -12.583 1.00 98.75 140 MET A O 1
ATOM 1037 N N . THR A 1 141 ? 4.467 -5.325 -13.681 1.00 98.44 141 THR A N 1
ATOM 1038 C CA . THR A 1 141 ? 3.982 -6.433 -14.527 1.00 98.44 141 THR A CA 1
ATOM 1039 C C . THR A 1 141 ? 3.687 -7.712 -13.746 1.00 98.44 141 THR A C 1
ATOM 1041 O O . THR A 1 141 ? 2.942 -8.559 -14.233 1.00 98.44 141 THR A O 1
ATOM 1044 N N . SER A 1 142 ? 4.219 -7.843 -12.529 1.00 98.19 142 SER A N 1
ATOM 1045 C CA . SER A 1 142 ? 3.969 -8.981 -11.646 1.00 98.19 142 SER A CA 1
ATOM 1046 C C . SER A 1 142 ? 2.939 -8.700 -10.543 1.00 98.19 142 SER A C 1
ATOM 1048 O O . SER A 1 142 ? 2.800 -9.513 -9.626 1.00 98.19 142 SER A O 1
ATOM 1050 N N . ALA A 1 143 ? 2.292 -7.533 -10.552 1.00 98.38 143 ALA A N 1
ATOM 1051 C CA . ALA A 1 143 ? 1.362 -7.112 -9.509 1.00 98.38 143 ALA A CA 1
ATOM 1052 C C . ALA A 1 143 ? 0.077 -7.961 -9.485 1.00 98.38 143 ALA A C 1
ATOM 1054 O O . ALA A 1 143 ? -0.340 -8.527 -10.495 1.00 98.38 143 ALA A O 1
ATOM 1055 N N . THR A 1 144 ? -0.575 -8.034 -8.323 1.00 97.94 144 THR A N 1
ATOM 1056 C CA . THR A 1 144 ? -1.833 -8.776 -8.145 1.00 97.94 144 THR A CA 1
ATOM 1057 C C . THR A 1 144 ? -3.027 -7.828 -8.233 1.00 97.94 144 THR A C 1
ATOM 1059 O O . THR A 1 144 ? -3.064 -6.809 -7.550 1.00 97.94 144 THR A O 1
ATOM 1062 N N . GLN A 1 145 ? -4.023 -8.171 -9.051 1.00 97.62 145 GLN A N 1
ATOM 1063 C CA . GLN A 1 145 ? -5.234 -7.359 -9.272 1.00 97.62 145 GLN A CA 1
ATOM 1064 C C . GLN A 1 145 ? -6.495 -7.949 -8.627 1.00 97.62 145 GLN A C 1
ATOM 1066 O O . GLN A 1 145 ? -7.610 -7.521 -8.915 1.00 97.62 145 GLN A O 1
ATOM 1071 N N . VAL A 1 146 ? -6.320 -8.936 -7.752 1.00 97.44 146 VAL A N 1
ATOM 1072 C CA . VAL A 1 146 ? -7.411 -9.576 -7.020 1.00 97.44 146 VAL A CA 1
ATOM 1073 C C . VAL A 1 146 ? -7.152 -9.525 -5.528 1.00 97.44 146 VAL A C 1
ATOM 1075 O O . VAL A 1 146 ? -6.006 -9.580 -5.082 1.00 97.44 146 VAL A O 1
ATOM 1078 N N . ASN A 1 147 ? -8.225 -9.450 -4.754 1.00 95.88 147 ASN A N 1
ATOM 1079 C CA . ASN A 1 147 ? -8.155 -9.548 -3.307 1.00 95.88 147 ASN A CA 1
ATOM 1080 C C . ASN A 1 147 ? -8.077 -11.018 -2.846 1.00 95.88 147 ASN A C 1
ATOM 1082 O O . ASN A 1 147 ? -8.060 -11.976 -3.629 1.00 95.88 147 ASN A O 1
ATOM 1086 N N . ASN A 1 148 ? -8.025 -11.214 -1.536 1.00 95.25 148 ASN A N 1
ATOM 1087 C CA . ASN A 1 148 ? -7.991 -12.519 -0.885 1.00 95.25 148 ASN A CA 1
ATOM 1088 C C . ASN A 1 148 ? -9.309 -13.320 -0.971 1.00 95.25 148 ASN A C 1
ATOM 1090 O O . ASN A 1 148 ? -9.321 -14.486 -0.566 1.00 95.25 148 ASN A O 1
ATOM 1094 N N . ASP A 1 149 ? -10.370 -12.744 -1.541 1.00 95.81 149 ASP A N 1
ATOM 1095 C CA . ASP A 1 149 ? -11.596 -13.434 -1.961 1.00 95.81 149 ASP A CA 1
ATOM 1096 C C . ASP A 1 149 ? -11.583 -13.828 -3.446 1.00 95.81 149 ASP A C 1
ATOM 1098 O O . ASP A 1 149 ? -12.498 -14.504 -3.901 1.00 95.81 149 ASP A O 1
ATOM 1102 N N . LYS A 1 150 ? -10.508 -13.500 -4.180 1.00 95.75 150 LYS A N 1
ATOM 1103 C CA . LYS A 1 150 ? -10.364 -13.699 -5.636 1.00 95.75 150 LYS A CA 1
ATOM 1104 C C . LYS A 1 150 ? -11.275 -12.812 -6.489 1.00 95.75 150 LYS A C 1
ATOM 1106 O O . LYS A 1 150 ? -11.330 -13.005 -7.700 1.00 95.75 150 LYS A O 1
ATOM 1111 N N . ASP A 1 151 ? -11.895 -11.812 -5.877 1.00 96.56 151 ASP A N 1
ATOM 1112 C CA . ASP A 1 151 ? -12.592 -10.735 -6.574 1.00 96.56 151 ASP A CA 1
ATOM 1113 C C . ASP A 1 151 ? -11.593 -9.677 -7.071 1.00 96.56 151 ASP A C 1
ATOM 1115 O O . ASP A 1 151 ? -10.499 -9.562 -6.501 1.00 96.56 151 ASP A O 1
ATOM 1119 N N . PRO A 1 152 ? -11.969 -8.846 -8.063 1.00 97.50 152 PRO A N 1
ATOM 1120 C CA . PRO A 1 152 ? -11.244 -7.618 -8.379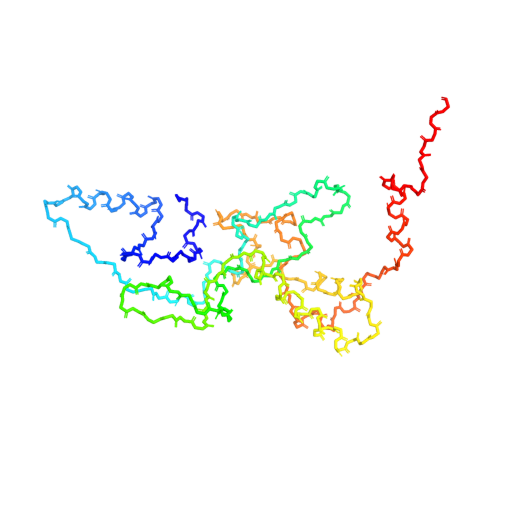 1.00 97.50 152 PRO A CA 1
ATOM 1121 C C . PRO A 1 152 ? -10.970 -6.765 -7.134 1.00 97.50 152 PRO A C 1
ATOM 1123 O O . PRO A 1 152 ? -11.729 -6.790 -6.156 1.00 97.50 152 PRO A O 1
ATOM 1126 N N . LEU A 1 153 ? -9.878 -5.995 -7.166 1.00 97.44 153 LEU A N 1
ATOM 1127 C CA . LEU A 1 153 ? -9.585 -5.023 -6.113 1.00 97.44 153 LEU A CA 1
ATOM 1128 C C . LEU A 1 153 ? -10.748 -4.041 -5.943 1.00 97.44 153 LEU A C 1
ATOM 1130 O O . LEU A 1 153 ? -11.366 -3.611 -6.914 1.00 97.44 153 LEU A O 1
ATOM 1134 N N . LYS A 1 154 ? -11.027 -3.676 -4.692 1.00 95.56 154 LYS A N 1
ATOM 1135 C CA . LYS A 1 154 ? -12.105 -2.750 -4.330 1.00 95.56 154 LYS A CA 1
ATOM 1136 C C . LYS A 1 154 ? -11.537 -1.518 -3.638 1.00 95.56 154 LYS A C 1
ATOM 1138 O O . LYS A 1 154 ? -10.443 -1.559 -3.072 1.00 95.56 154 LYS A O 1
ATOM 1143 N N . THR A 1 155 ? -12.269 -0.417 -3.685 1.00 93.94 155 THR A N 1
ATOM 1144 C CA . THR A 1 155 ? -12.082 0.701 -2.761 1.00 93.94 155 THR A CA 1
ATOM 1145 C C . THR A 1 155 ? -12.611 0.307 -1.384 1.00 93.94 155 THR A C 1
ATOM 1147 O O . THR A 1 155 ? -13.348 -0.668 -1.230 1.00 93.94 155 THR A O 1
ATOM 1150 N N . ASP A 1 156 ? -12.260 1.072 -0.365 1.00 88.88 156 ASP A N 1
ATOM 1151 C CA . ASP A 1 156 ? -12.833 0.930 0.974 1.00 88.88 156 ASP A CA 1
ATOM 1152 C C . ASP A 1 156 ? -14.341 1.213 1.054 1.00 88.88 156 ASP A C 1
ATOM 1154 O O . ASP A 1 156 ? -15.006 0.716 1.956 1.00 88.88 156 ASP A O 1
ATOM 1158 N N . SER A 1 157 ? -14.911 1.911 0.069 1.00 86.56 157 SER A N 1
ATOM 1159 C CA . SER A 1 157 ? -16.367 2.010 -0.107 1.00 86.56 157 SER A CA 1
ATOM 1160 C C . SER A 1 157 ? -17.015 0.723 -0.636 1.00 86.56 157 SER A C 1
ATOM 1162 O O . SER A 1 157 ? -18.230 0.679 -0.812 1.00 86.56 157 SER A O 1
ATOM 1164 N N . GLY A 1 158 ? -16.222 -0.305 -0.956 1.00 89.19 158 GLY A N 1
ATOM 1165 C CA . GLY A 1 158 ? -16.679 -1.566 -1.543 1.00 89.19 158 GLY A CA 1
ATOM 1166 C C . GLY A 1 158 ? -16.903 -1.524 -3.059 1.00 89.19 158 GLY A C 1
ATOM 1167 O O . GLY A 1 158 ? -17.257 -2.549 -3.643 1.00 89.19 158 GLY A O 1
ATOM 1168 N N . SER A 1 159 ? -16.674 -0.378 -3.704 1.00 92.81 159 SER A N 1
ATOM 1169 C CA . SER A 1 159 ? -16.772 -0.228 -5.159 1.00 92.81 159 SER A CA 1
ATOM 1170 C C . SER A 1 159 ? -15.589 -0.902 -5.850 1.00 92.81 159 SER A C 1
ATOM 1172 O O . SER A 1 159 ? -14.506 -0.990 -5.277 1.00 92.81 159 SER A O 1
ATOM 1174 N N . GLU A 1 160 ? -15.760 -1.356 -7.090 1.00 95.94 160 GLU A N 1
ATOM 1175 C CA . GLU A 1 160 ? -14.639 -1.870 -7.883 1.00 95.94 160 GLU A CA 1
ATOM 1176 C C . GLU A 1 160 ? -13.591 -0.769 -8.096 1.00 95.94 160 GLU A C 1
ATOM 1178 O O . GLU A 1 160 ? -13.920 0.354 -8.485 1.00 95.94 160 GLU A O 1
ATOM 1183 N N . ALA A 1 161 ? -12.334 -1.079 -7.787 1.00 97.38 161 ALA A N 1
ATOM 1184 C CA . ALA A 1 161 ? -11.223 -0.167 -7.986 1.00 97.38 161 ALA A CA 1
ATOM 1185 C C . ALA A 1 161 ? -10.714 -0.266 -9.427 1.00 97.38 161 ALA A C 1
ATOM 1187 O O . ALA A 1 161 ? -10.763 -1.310 -10.071 1.00 97.38 161 ALA A O 1
ATOM 1188 N N . THR A 1 162 ? -10.176 0.836 -9.920 1.00 97.69 162 THR A N 1
ATOM 1189 C CA . THR A 1 162 ? -9.648 0.987 -11.270 1.00 97.69 162 THR A CA 1
ATOM 1190 C C . THR A 1 162 ? -8.124 1.122 -11.246 1.00 97.69 162 THR A C 1
ATOM 1192 O O . THR A 1 162 ? -7.520 1.392 -10.203 1.00 97.69 162 THR A O 1
ATOM 1195 N N . PRO A 1 163 ? -7.458 1.049 -12.409 1.00 97.69 163 PRO A N 1
ATOM 1196 C CA . PRO A 1 163 ? -6.046 1.404 -12.509 1.00 97.69 163 PRO A CA 1
ATOM 1197 C C . PRO A 1 163 ? -5.710 2.831 -12.029 1.00 97.69 163 PRO A C 1
ATOM 1199 O O . PRO A 1 163 ? -4.590 3.067 -11.588 1.00 97.69 163 PRO A O 1
ATOM 1202 N N . TYR A 1 164 ? -6.656 3.780 -12.028 1.00 97.56 164 TYR A N 1
ATOM 1203 C CA . TYR A 1 164 ? -6.430 5.101 -11.421 1.00 97.56 164 TYR A CA 1
ATOM 1204 C C . TYR A 1 164 ? -6.415 5.074 -9.885 1.00 97.56 164 TYR A C 1
ATOM 1206 O O . TYR A 1 164 ? -6.021 6.061 -9.264 1.00 97.56 164 TYR A O 1
ATOM 1214 N N . ASP A 1 165 ? -6.788 3.951 -9.270 1.00 97.94 165 ASP A N 1
ATOM 1215 C CA . ASP A 1 165 ? -6.776 3.746 -7.826 1.00 97.94 165 ASP A CA 1
ATOM 1216 C C . ASP A 1 165 ? -5.543 2.966 -7.347 1.00 97.94 165 ASP A C 1
ATOM 1218 O O . ASP A 1 165 ? -4.964 3.312 -6.317 1.00 97.94 165 ASP A O 1
ATOM 1222 N N . TYR A 1 166 ? -5.114 1.938 -8.090 1.00 97.88 166 TYR A N 1
ATOM 1223 C CA . TYR A 1 166 ? -4.031 1.028 -7.671 1.00 97.88 166 TYR A CA 1
ATOM 1224 C C . TYR A 1 166 ? -2.891 0.856 -8.688 1.00 97.88 166 TYR A C 1
ATOM 1226 O O . TYR A 1 166 ? -1.930 0.129 -8.426 1.00 97.88 166 TYR A O 1
ATOM 1234 N N . GLY A 1 167 ? -2.975 1.489 -9.858 1.00 98.31 167 GLY A N 1
ATOM 1235 C CA . GLY A 1 167 ? -2.001 1.309 -10.929 1.00 98.31 167 GLY A CA 1
ATOM 1236 C C . GLY A 1 167 ? -2.040 -0.098 -11.512 1.00 98.31 167 GLY A C 1
ATOM 1237 O O . GLY A 1 167 ? -3.076 -0.559 -11.987 1.00 98.31 167 GLY A O 1
ATOM 1238 N N . ALA A 1 168 ? -0.906 -0.794 -11.479 1.00 98.31 168 ALA A N 1
ATOM 1239 C CA . ALA A 1 168 ? -0.815 -2.162 -11.974 1.00 98.31 168 ALA A CA 1
ATOM 1240 C C . ALA A 1 168 ? -1.448 -3.208 -11.034 1.00 98.31 168 ALA A C 1
ATOM 1242 O O . ALA A 1 168 ? -1.805 -4.290 -11.496 1.00 98.31 168 ALA A O 1
ATOM 1243 N N . GLY A 1 169 ? -1.616 -2.898 -9.745 1.00 98.38 169 GLY A N 1
ATOM 1244 C CA . GLY A 1 169 ? -2.169 -3.798 -8.726 1.00 98.38 169 GLY A CA 1
ATOM 1245 C C . GLY A 1 169 ? -1.435 -3.666 -7.392 1.00 98.38 169 GLY A C 1
ATOM 1246 O O . GLY A 1 169 ? -0.639 -2.747 -7.203 1.00 98.38 169 GLY A O 1
ATOM 1247 N N . GLU A 1 170 ? -1.663 -4.598 -6.470 1.00 98.31 170 GLU A N 1
ATOM 1248 C CA . GLU A 1 170 ? -0.847 -4.729 -5.260 1.00 98.31 170 GLU A CA 1
ATOM 1249 C C . GLU A 1 170 ? 0.506 -5.377 -5.584 1.00 98.31 170 GLU A C 1
ATOM 1251 O O . GLU A 1 170 ? 0.586 -6.369 -6.317 1.00 98.31 170 GLU A O 1
ATOM 1256 N N . VAL A 1 171 ? 1.581 -4.824 -5.020 1.00 98.50 171 VAL A N 1
ATOM 1257 C CA . VAL A 1 171 ? 2.938 -5.358 -5.155 1.00 98.50 171 VAL A CA 1
ATOM 1258 C C . VAL A 1 171 ? 3.014 -6.830 -4.731 1.00 98.50 171 VAL A C 1
ATOM 1260 O O . VAL A 1 171 ? 2.597 -7.209 -3.640 1.00 98.50 171 VAL A O 1
ATOM 1263 N N . ASN A 1 172 ? 3.615 -7.664 -5.582 1.00 98.06 172 ASN A N 1
ATOM 1264 C CA . ASN A 1 172 ? 3.925 -9.059 -5.277 1.00 98.06 172 ASN A CA 1
ATOM 1265 C C . ASN A 1 172 ? 5.450 -9.262 -5.315 1.00 98.06 172 ASN A C 1
ATOM 1267 O O . ASN A 1 172 ? 6.015 -9.423 -6.400 1.00 98.06 172 ASN A O 1
ATOM 1271 N N . PRO A 1 173 ? 6.131 -9.258 -4.152 1.00 96.44 173 PRO A N 1
ATOM 1272 C CA . PRO A 1 173 ? 7.590 -9.327 -4.100 1.00 96.44 173 PRO A CA 1
ATOM 1273 C C . PRO A 1 173 ? 8.159 -10.599 -4.732 1.00 96.44 173 PRO A C 1
ATOM 1275 O O . PRO A 1 173 ? 9.184 -10.546 -5.403 1.00 96.44 173 PRO A O 1
ATOM 1278 N N . ASN A 1 174 ? 7.488 -11.739 -4.544 1.00 96.75 174 ASN A N 1
ATOM 1279 C CA . ASN A 1 174 ? 7.973 -13.029 -5.031 1.00 96.75 174 ASN A CA 1
ATOM 1280 C C . ASN A 1 174 ? 7.920 -13.101 -6.558 1.00 96.75 174 ASN A C 1
ATOM 1282 O O . ASN A 1 174 ? 8.890 -13.510 -7.192 1.00 96.75 174 ASN A O 1
ATOM 1286 N N . SER A 1 175 ? 6.806 -12.673 -7.155 1.00 97.00 175 SER A N 1
ATOM 1287 C CA . SER A 1 175 ? 6.653 -12.676 -8.611 1.00 97.00 175 SER A CA 1
ATOM 1288 C C . SER A 1 175 ? 7.526 -11.612 -9.290 1.00 97.00 175 SER A C 1
ATOM 1290 O O . SER A 1 175 ? 8.002 -11.843 -10.399 1.00 97.00 175 SER A O 1
ATOM 1292 N N . ALA A 1 176 ? 7.820 -10.494 -8.616 1.00 97.62 176 ALA A N 1
ATOM 1293 C CA . ALA A 1 176 ? 8.652 -9.418 -9.165 1.00 97.62 176 ALA A CA 1
ATOM 1294 C C . ALA A 1 176 ? 10.137 -9.794 -9.329 1.00 97.62 176 ALA A C 1
ATOM 1296 O O . ALA A 1 176 ? 10.872 -9.125 -10.052 1.00 97.62 176 ALA A O 1
ATOM 1297 N N . LEU A 1 177 ? 10.603 -10.860 -8.673 1.00 96.69 177 LEU A N 1
ATOM 1298 C CA . LEU A 1 177 ? 11.984 -11.341 -8.796 1.00 96.69 177 LEU A CA 1
ATOM 1299 C C . LEU A 1 177 ? 12.248 -12.074 -10.115 1.00 96.69 177 LEU A C 1
ATOM 1301 O O . LEU A 1 177 ? 13.386 -12.107 -10.582 1.00 96.69 177 LEU A O 1
ATOM 1305 N N . GLN A 1 178 ? 11.206 -12.657 -10.710 1.00 95.56 178 GLN A N 1
ATOM 1306 C CA . GLN A 1 178 ? 11.263 -13.381 -11.980 1.00 95.56 178 GLN A CA 1
ATOM 1307 C C . GLN A 1 178 ? 10.066 -12.983 -12.861 1.00 95.56 178 GLN A C 1
ATOM 1309 O O . GLN A 1 178 ? 9.190 -13.804 -13.124 1.00 95.56 178 GLN A O 1
ATOM 1314 N N . PRO A 1 179 ? 10.021 -11.728 -13.346 1.00 96.81 179 PRO A N 1
ATOM 1315 C CA . PRO A 1 179 ? 8.896 -11.202 -14.122 1.00 96.81 179 PRO A CA 1
ATOM 1316 C C . PRO A 1 179 ? 8.816 -11.791 -15.543 1.00 96.81 179 PRO A C 1
ATOM 1318 O O . PRO A 1 179 ? 7.867 -11.531 -16.277 1.00 96.81 179 PRO A O 1
ATOM 1321 N N . GLY A 1 180 ? 9.828 -12.558 -15.970 1.00 97.19 180 GLY A N 1
ATOM 1322 C CA . GLY A 1 180 ? 9.983 -13.048 -17.339 1.00 97.19 180 GLY A CA 1
ATOM 1323 C C . GLY A 1 180 ? 10.481 -11.952 -18.280 1.00 97.19 180 GLY A C 1
ATOM 1324 O O . GLY A 1 180 ? 11.625 -12.002 -18.724 1.00 97.19 180 GLY A O 1
ATOM 1325 N N . LEU A 1 181 ? 9.644 -10.948 -18.549 1.00 97.06 181 LEU A N 1
ATOM 1326 C CA . LEU A 1 181 ? 9.957 -9.811 -19.420 1.00 97.06 181 LEU A CA 1
ATOM 1327 C C . LEU A 1 181 ? 9.904 -8.490 -18.649 1.00 97.06 181 LEU A C 1
ATOM 1329 O O . LEU A 1 181 ? 9.163 -8.347 -17.679 1.00 97.06 181 LEU A O 1
ATOM 1333 N N . VAL A 1 182 ? 10.675 -7.508 -19.113 1.00 97.88 182 VAL A N 1
ATOM 1334 C CA . VAL A 1 182 ? 10.650 -6.136 -18.595 1.00 97.88 182 VAL A CA 1
ATOM 1335 C C . VAL A 1 182 ? 10.572 -5.130 -19.741 1.00 97.88 182 VAL A C 1
ATOM 1337 O O . VAL A 1 182 ? 11.160 -5.333 -20.802 1.00 97.88 182 VAL A O 1
ATOM 1340 N N . TYR A 1 183 ? 9.854 -4.036 -19.508 1.00 97.12 183 TYR A N 1
ATOM 1341 C CA . TYR A 1 183 ? 9.830 -2.854 -20.360 1.00 97.12 183 TYR A CA 1
ATOM 1342 C C . TYR A 1 183 ? 10.965 -1.924 -19.929 1.00 97.12 183 TYR A C 1
ATOM 1344 O O . TYR A 1 183 ? 10.882 -1.251 -18.901 1.00 97.12 183 TY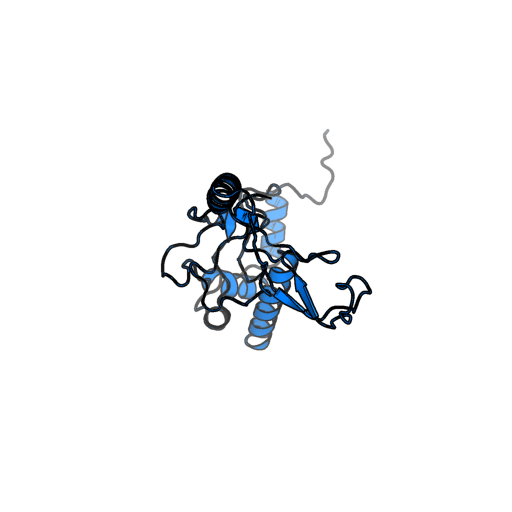R A O 1
ATOM 1352 N N . GLU A 1 184 ? 12.047 -1.941 -20.699 1.00 95.12 184 GLU A N 1
ATOM 1353 C CA . GLU A 1 184 ? 13.254 -1.165 -20.427 1.00 95.12 184 GLU A CA 1
ATOM 1354 C C . GLU A 1 184 ? 13.146 0.255 -20.996 1.00 95.12 184 GLU A C 1
ATOM 1356 O O . GLU A 1 184 ? 12.561 0.458 -22.060 1.00 95.12 184 GLU A O 1
ATOM 1361 N N . LEU A 1 185 ? 13.721 1.229 -20.285 1.00 94.38 185 LEU A N 1
ATOM 1362 C CA . LEU A 1 185 ? 13.801 2.630 -20.708 1.00 94.38 185 LEU A CA 1
ATOM 1363 C C . LEU A 1 185 ? 15.154 3.217 -20.298 1.00 94.38 185 LEU A C 1
ATOM 1365 O O . LEU A 1 185 ? 15.626 3.016 -19.177 1.00 94.38 185 LEU A O 1
ATOM 1369 N N . GLY A 1 186 ? 15.758 3.989 -21.195 1.00 93.94 186 GLY A N 1
ATOM 1370 C CA . GLY A 1 186 ? 16.983 4.737 -20.955 1.00 93.94 186 GLY A CA 1
ATOM 1371 C C . GLY A 1 186 ? 16.731 6.223 -20.665 1.00 93.94 186 GLY A C 1
ATOM 1372 O O . GLY A 1 186 ? 15.642 6.747 -20.903 1.00 93.94 186 GLY A O 1
ATOM 1373 N N . PRO A 1 187 ? 17.753 6.964 -20.197 1.00 93.62 187 PRO A N 1
ATOM 1374 C CA . PRO A 1 187 ? 17.651 8.410 -19.976 1.00 93.62 187 PRO A CA 1
ATOM 1375 C C . PRO A 1 187 ? 17.194 9.205 -21.210 1.00 93.62 187 PRO A C 1
ATOM 1377 O O . PRO A 1 187 ? 16.482 10.199 -21.072 1.00 93.62 187 PRO A O 1
ATOM 1380 N N . SER A 1 188 ? 17.565 8.765 -22.417 1.00 94.38 188 SER A N 1
ATOM 1381 C CA . SER A 1 188 ? 17.147 9.393 -23.675 1.00 94.38 188 SER A CA 1
ATOM 1382 C C . SER A 1 188 ? 15.635 9.368 -23.882 1.00 94.38 188 SER A C 1
ATOM 1384 O O . SER A 1 188 ? 15.095 10.338 -24.404 1.00 94.38 188 SER A O 1
ATOM 1386 N N . ASP A 1 189 ? 14.951 8.310 -23.443 1.00 94.50 189 ASP A N 1
ATOM 1387 C CA . ASP A 1 189 ? 13.500 8.171 -23.608 1.00 94.50 189 ASP A CA 1
ATOM 1388 C C . ASP A 1 189 ? 12.754 9.192 -22.741 1.00 94.50 189 ASP A C 1
ATOM 1390 O O . ASP A 1 189 ? 11.808 9.835 -23.195 1.00 94.50 189 ASP A O 1
ATOM 1394 N N . TYR A 1 190 ? 13.238 9.431 -21.516 1.00 91.81 190 TYR A N 1
ATOM 1395 C CA . TYR A 1 190 ? 12.705 10.479 -20.641 1.00 91.81 190 TYR A CA 1
ATOM 1396 C C . TYR A 1 190 ? 12.930 11.880 -21.215 1.00 91.81 190 TYR A C 1
ATOM 1398 O O . TYR A 1 190 ? 12.027 12.712 -21.161 1.00 91.81 190 TYR A O 1
ATOM 1406 N N . ILE A 1 191 ? 14.109 12.146 -21.787 1.00 92.88 191 ILE A N 1
ATOM 1407 C CA . ILE A 1 191 ? 14.397 13.434 -22.433 1.00 92.88 191 ILE A CA 1
ATOM 1408 C C . ILE A 1 191 ? 13.469 13.640 -23.633 1.00 92.88 191 ILE A C 1
ATOM 1410 O O . ILE A 1 191 ? 12.858 14.697 -23.749 1.00 92.88 191 ILE A O 1
ATOM 1414 N N . GLN A 1 192 ? 13.303 12.628 -24.489 1.00 92.00 192 GLN A N 1
ATOM 1415 C CA . GLN A 1 192 ? 12.386 12.701 -25.629 1.00 92.00 192 GLN A CA 1
ATOM 1416 C C . GLN A 1 192 ? 10.940 12.944 -25.185 1.00 92.00 192 GLN A C 1
ATOM 1418 O O . GLN A 1 192 ? 10.259 13.788 -25.769 1.00 92.00 192 GLN A O 1
ATOM 1423 N N . PHE A 1 193 ? 10.490 12.269 -24.122 1.00 90.62 193 PHE A N 1
ATOM 1424 C CA . PHE A 1 193 ? 9.177 12.509 -23.526 1.00 90.62 193 PHE A CA 1
ATOM 1425 C C . PHE A 1 193 ? 9.019 13.963 -23.056 1.00 90.62 193 PHE A C 1
ATOM 1427 O O . PHE A 1 193 ? 8.038 14.617 -23.407 1.00 90.62 193 PHE A O 1
ATOM 1434 N N . LEU A 1 194 ? 9.994 14.494 -22.312 1.00 90.75 194 LEU A N 1
ATOM 1435 C CA . LEU A 1 194 ? 9.965 15.874 -21.816 1.00 90.75 194 LEU A CA 1
ATOM 1436 C C . LEU A 1 194 ? 9.986 16.903 -22.956 1.00 90.75 194 LEU A C 1
ATOM 1438 O O . LEU A 1 194 ? 9.213 17.860 -22.919 1.00 90.75 194 LEU A O 1
ATOM 1442 N N . CYS A 1 195 ? 10.801 16.683 -23.994 1.00 90.12 195 CYS A N 1
ATOM 1443 C CA . CYS A 1 195 ? 10.834 17.538 -25.180 1.00 90.12 195 CYS A CA 1
ATOM 1444 C C . CYS A 1 195 ? 9.490 17.536 -25.919 1.00 90.12 195 CYS A C 1
ATOM 1446 O O . CYS A 1 195 ? 9.005 18.597 -26.306 1.00 90.12 195 CYS A O 1
ATOM 1448 N N . HIS A 1 196 ? 8.858 16.368 -26.078 1.00 87.25 196 HIS A N 1
ATOM 1449 C CA . HIS A 1 196 ? 7.521 16.270 -26.667 1.00 87.25 196 HIS A CA 1
ATOM 1450 C C . HIS A 1 196 ? 6.468 17.010 -25.830 1.00 87.25 196 HIS A C 1
ATOM 1452 O O . HIS A 1 196 ? 5.559 17.625 -26.383 1.00 87.25 196 HIS A O 1
ATOM 1458 N N . TYR A 1 197 ? 6.615 17.002 -24.503 1.00 85.38 197 TYR A N 1
ATOM 1459 C CA . TYR A 1 197 ? 5.714 17.692 -23.579 1.00 85.38 197 TYR A CA 1
ATOM 1460 C C . TYR A 1 197 ? 5.949 19.213 -23.489 1.00 85.38 197 TYR A C 1
ATOM 1462 O O . TYR A 1 197 ? 5.223 19.909 -22.783 1.00 85.38 197 TYR A O 1
ATOM 1470 N N . GLY A 1 198 ? 6.938 19.745 -24.215 1.00 85.38 198 GLY A N 1
ATOM 1471 C CA . GLY A 1 198 ? 7.216 21.179 -24.283 1.00 85.38 198 GLY A CA 1
ATOM 1472 C C . GLY A 1 198 ? 8.180 21.701 -23.218 1.00 85.38 198 GLY A C 1
ATOM 1473 O O . GLY A 1 198 ? 8.249 22.911 -23.030 1.00 85.38 198 GLY A O 1
ATOM 1474 N N . TYR A 1 199 ? 8.930 20.825 -22.542 1.00 79.94 199 TYR A N 1
ATOM 1475 C CA . TYR A 1 199 ? 10.076 21.229 -21.728 1.00 79.94 199 TYR A CA 1
ATOM 1476 C C . TYR A 1 199 ? 11.313 21.345 -22.630 1.00 79.94 199 TYR A C 1
ATOM 1478 O O . TYR A 1 199 ? 12.091 20.402 -22.781 1.00 79.94 199 TYR A O 1
ATOM 1486 N N . ASP A 1 200 ? 11.460 22.498 -23.280 1.00 71.12 200 ASP A N 1
ATOM 1487 C CA . ASP A 1 200 ? 12.644 22.898 -24.037 1.00 71.12 200 ASP A CA 1
ATOM 1488 C C . ASP A 1 200 ? 13.621 23.703 -23.155 1.00 71.12 200 ASP A C 1
ATOM 1490 O O . ASP A 1 200 ? 13.244 24.450 -22.256 1.00 71.12 200 ASP A O 1
ATOM 1494 N N . SER A 1 201 ? 14.926 23.539 -23.389 1.00 61.12 201 SER A N 1
ATOM 1495 C CA . SER A 1 201 ? 16.002 24.227 -22.658 1.00 61.12 201 SER A CA 1
ATOM 1496 C C . SER A 1 201 ? 16.295 25.649 -23.165 1.00 61.12 201 SER A C 1
ATOM 1498 O O . SER A 1 201 ? 17.332 26.218 -22.828 1.00 61.12 201 SER A O 1
ATOM 1500 N N . TYR A 1 202 ? 15.392 26.254 -23.944 1.00 53.00 202 TYR A N 1
ATOM 1501 C CA . TYR A 1 202 ? 15.541 27.617 -24.458 1.00 53.00 202 TYR A CA 1
ATOM 1502 C C . TYR A 1 202 ? 14.248 28.420 -24.288 1.00 53.00 202 TYR A C 1
ATOM 1504 O O . TYR A 1 202 ? 13.182 27.921 -24.643 1.00 53.00 202 TYR A O 1
ATOM 1512 N N . PRO A 1 203 ? 14.308 29.682 -23.810 1.00 49.97 203 PRO A N 1
ATOM 1513 C CA . PRO A 1 203 ? 13.148 30.555 -23.856 1.00 49.97 203 PRO A CA 1
ATOM 1514 C C . PRO A 1 203 ? 12.732 30.728 -25.317 1.00 49.97 203 PRO A C 1
ATOM 1516 O O . PRO A 1 203 ? 13.535 31.141 -26.158 1.00 49.97 203 PRO A O 1
ATOM 1519 N N . ARG A 1 204 ? 11.468 30.422 -25.622 1.00 51.72 204 ARG A N 1
ATOM 1520 C CA . ARG A 1 204 ? 10.849 30.829 -26.883 1.00 51.72 204 ARG A CA 1
ATOM 1521 C C . ARG A 1 204 ? 10.845 32.354 -26.926 1.00 51.72 204 ARG A C 1
ATOM 1523 O O . ARG A 1 204 ? 9.964 32.991 -26.354 1.00 51.72 204 ARG A O 1
ATOM 1530 N N . PHE A 1 205 ? 11.840 32.946 -27.580 1.00 45.06 205 PHE A N 1
ATOM 1531 C CA . PHE A 1 205 ? 11.750 34.333 -28.009 1.00 45.06 205 PHE A CA 1
ATOM 1532 C C . PHE A 1 205 ? 10.664 34.393 -29.078 1.00 45.06 205 PHE A C 1
ATOM 1534 O O . PHE A 1 205 ? 10.844 33.933 -30.204 1.00 45.06 205 PHE A O 1
ATOM 1541 N N . VAL A 1 206 ? 9.500 34.889 -28.672 1.00 42.09 206 VAL A N 1
ATOM 1542 C CA . VAL A 1 206 ? 8.442 35.297 -29.588 1.00 42.09 206 VAL A CA 1
ATOM 1543 C C . VAL A 1 206 ? 8.972 36.536 -30.311 1.00 42.09 206 VAL A C 1
ATOM 1545 O O . VAL A 1 206 ? 9.298 37.525 -29.653 1.00 42.09 206 VAL A O 1
ATOM 1548 N N . ALA A 1 207 ? 9.154 36.425 -31.627 1.00 42.06 207 ALA A N 1
ATOM 1549 C CA . ALA A 1 207 ? 9.442 37.554 -32.510 1.00 42.06 207 ALA A CA 1
ATOM 1550 C C . ALA A 1 207 ? 8.167 38.358 -32.790 1.00 42.06 207 ALA A C 1
ATOM 1552 O O . ALA A 1 207 ? 7.080 37.733 -32.819 1.00 42.06 207 ALA A O 1
#

Foldseek 3Di:
DALLCQQADDDDAEDDDHDDHPVVVVVVVVQPVVDPDDDDDRDDDDDDPPDPFPDAQRPPQAFDDDPLDNVDAPDAFWEDFGQDKDADDFDPRHHPPDGTDRIDGHGDVVRRVVVLVVLLVVLCVLVVPDDPQQLSQLFLLQADQATPVRHGHHHSVRHHDDCRRGPSHHGDSVSSNCVVDGDDDDPVVVVVVCVVVPPDPDPPPDD